Protein AF-A0A7S1DYM4-F1 (afdb_monomer)

Sequence (289 aa):
RNGIQTAVRGVVNYAGMSVDKYGYCYMMRFSAPGFDPVDSSPFEVSIGPPTSLSVSTQPGSFRPGYTFGVLPVVSIVDRGGNVVALDALNDRIQVSLMQHNTTAAATLFGTVQIRAVRGVASWTDLMIKLKGDGYSLSFNRVAGGMQDIESNKFNLVPGEAQALRVSTAPNGGSPGNFLTSQPKVEVADAGGNFVDAGVHLVTANLYRDGLLSQIPIIGPQCLDFDCIGQCGLTPCADPRTACPTCVAAPNATTGSSASRVFTSAGIATFTQLAVEFAGEGYTVRFTSS

Solvent-accessible surface area (backbone atoms only — not comparable to full-atom values): 17403 Å² total; per-residue (Å²): 99,90,80,90,72,72,64,58,94,87,42,68,80,85,81,88,72,56,74,54,62,61,46,72,68,46,60,54,78,46,75,52,94,97,50,83,68,47,69,49,75,67,41,73,36,76,78,57,68,74,52,37,69,42,78,80,31,65,64,38,60,49,37,43,71,36,59,39,74,31,51,40,26,39,30,32,14,15,89,51,70,36,73,31,68,38,85,58,93,66,46,29,41,35,51,45,73,42,80,74,73,62,97,66,92,73,60,74,45,59,76,48,61,40,62,23,58,60,18,37,29,73,56,89,49,47,29,37,59,59,67,46,54,50,32,29,43,38,39,37,51,72,80,52,92,47,70,70,46,69,48,71,69,44,52,29,47,54,62,68,77,69,41,79,42,77,76,33,70,68,38,74,61,51,58,72,33,53,32,76,34,51,34,26,36,34,32,12,9,85,85,68,37,72,28,47,74,70,75,44,43,37,35,42,31,49,50,68,100,48,41,34,48,53,76,75,94,63,75,97,68,86,75,90,71,88,79,80,76,89,82,84,93,77,86,85,75,73,90,87,80,81,69,100,74,76,68,78,74,91,77,80,80,88,59,74,30,65,35,77,36,64,24,56,69,17,34,24,69,52,86,43,50,23,42,54,59,83,81,80,86,78,41,80,47,77,48,75,103

Organism: Hemiselmis andersenii (NCBI:txid464988)

Foldseek 3Di:
DDDDFDDDVNDTDDPPDDDLDFDWFDWDWDDDPPDDIDIDGGDGDDFDDFEAKDFPWFFADAAAPDFTPTWIKMFGGDPSRHGQQDPDPQFKKFKAKDDDDDPDDKHWDDDRIDHAHGRMDTGDGTHINDWDFFMKMWIAGPVDNYDIDIHGTGGHAHDDFDDKDWPWDFADDDAPFFTPTWIKIFTHDPVRHTQQDDKWKKKKWKDDWFEKDADDPDDDDDDDDPPPDDDDDDDDDDPPPDDPDPPPPPDPTDDGYMDIAIDHRRMGTRDGIHINDDDPDIDIDMDID

Nearest PDB structures (foldseek):
  5t9g-assembly1_A  TM=4.041E-01  e=1.454E-02  Bacteroides uniformis
  6hpd-assembly1_A  TM=4.399E-01  e=2.640E-02  Formosa agariphila KMM 3901
  5t9g-assembly2_B  TM=3.761E-01  e=1.688E-02  Bacteroides uniformis
  3gm8-assembly1_A  TM=5.102E-01  e=3.680E-01  Phocaeicola vulgatus ATCC 8482
  4cuc-assembly1_A-2  TM=3.009E-01  e=1.317E-02  Streptococcus pneumoniae TIGR4

Secondary structure (DSSP, 8-state):
-------BTTB----S----S-EEEE--EE--TTS--EEPPPEEE------EEEEEE--B---TTSB-SB--EEEEE-TTS-B-----TT-EEEEEEEESS-SS---EES--EEEPBTTEEE-S--EE-S-EEEEEEEEEETT-SS--EEPPPEEE----EEEEEEEE--B---TTSB-SB--EEEEEETTS-B--SS--EEEEEEESS--EEE----SS--------S-----PPP-TTSS-TT----S-------EEEEE-BTTEEE-S-EEE-S--S--EEEEEE-

Mean predicted aligned error: 12.88 Å

Radius of gyration: 35.57 Å; Cα contacts (8 Å, |Δi|>4): 605; chains: 1; bounding box: 88×36×104 Å

pLDDT: mean 79.85, std 22.07, range [25.31, 98.56]

Structure (mmCIF, N/CA/C/O backbone):
data_AF-A0A7S1DYM4-F1
#
_entry.id   AF-A0A7S1DYM4-F1
#
loop_
_atom_site.group_PDB
_atom_site.id
_atom_site.type_symbol
_atom_site.label_atom_id
_atom_site.label_alt_id
_atom_site.label_comp_id
_atom_site.label_asym_id
_atom_site.label_entity_id
_atom_site.label_seq_id
_atom_site.pdbx_PDB_ins_code
_atom_site.Cartn_x
_atom_site.Cartn_y
_atom_site.Cartn_z
_atom_site.occupancy
_atom_site.B_iso_or_equiv
_atom_site.auth_seq_id
_atom_site.auth_comp_id
_atom_site.auth_asym_id
_atom_site.auth_atom_id
_atom_site.pdbx_PDB_model_num
ATOM 1 N N . ARG A 1 1 ? -7.507 -3.569 34.937 1.00 57.69 1 ARG A N 1
ATOM 2 C CA . ARG A 1 1 ? -6.199 -3.378 35.632 1.00 57.69 1 ARG A CA 1
ATOM 3 C C . ARG A 1 1 ? -6.333 -3.847 37.078 1.00 57.69 1 ARG A C 1
ATOM 5 O O . ARG A 1 1 ? -7.387 -3.602 37.649 1.00 57.69 1 ARG A O 1
ATOM 12 N N . ASN A 1 2 ? -5.298 -4.461 37.660 1.00 61.88 2 ASN A N 1
ATOM 13 C CA . ASN A 1 2 ? -5.285 -4.843 39.079 1.00 61.88 2 ASN A CA 1
ATOM 14 C C . ASN A 1 2 ? -4.666 -3.720 39.919 1.00 61.88 2 ASN A C 1
ATOM 16 O O . ASN A 1 2 ? -3.718 -3.074 39.473 1.00 61.88 2 ASN A O 1
ATOM 20 N N . GLY A 1 3 ? -5.187 -3.498 41.123 1.00 70.44 3 GLY A N 1
ATOM 21 C CA . GLY A 1 3 ? -4.611 -2.578 42.101 1.00 70.44 3 GLY A CA 1
ATOM 22 C C . GLY A 1 3 ? -4.640 -3.211 43.485 1.00 70.44 3 GLY A C 1
ATOM 23 O O . GLY A 1 3 ? -5.586 -3.921 43.809 1.00 70.44 3 GLY A O 1
ATOM 24 N N . ILE A 1 4 ? -3.605 -2.974 44.290 1.00 81.94 4 ILE A N 1
ATOM 25 C CA . ILE A 1 4 ? -3.627 -3.274 45.726 1.00 81.94 4 ILE A CA 1
ATOM 26 C C . ILE A 1 4 ? -4.205 -2.043 46.419 1.00 81.94 4 ILE A C 1
ATOM 28 O O . ILE A 1 4 ? -3.799 -0.921 46.118 1.00 81.94 4 ILE A O 1
ATOM 32 N N . GLN A 1 5 ? -5.165 -2.249 47.314 1.00 84.00 5 GLN A N 1
ATOM 33 C CA . GLN A 1 5 ? -5.778 -1.185 48.100 1.00 84.00 5 GLN A CA 1
ATOM 34 C C . GLN A 1 5 ? -5.825 -1.595 49.566 1.00 84.00 5 GLN A C 1
ATOM 36 O O . GLN A 1 5 ? -5.978 -2.774 49.890 1.00 84.00 5 GLN A O 1
ATOM 41 N N . THR A 1 6 ? -5.689 -0.610 50.447 1.00 87.38 6 THR A N 1
ATOM 42 C CA . THR A 1 6 ? -5.731 -0.825 51.894 1.00 87.38 6 THR A CA 1
ATOM 43 C C . THR A 1 6 ? -7.158 -0.662 52.394 1.00 87.38 6 THR A C 1
ATOM 45 O O . THR A 1 6 ? -7.870 0.255 51.986 1.00 87.38 6 THR A O 1
ATOM 48 N N . ALA A 1 7 ? -7.575 -1.535 53.309 1.00 88.56 7 ALA A N 1
ATOM 49 C CA . ALA A 1 7 ? -8.870 -1.402 53.954 1.00 88.56 7 ALA A CA 1
ATOM 50 C C . ALA A 1 7 ? -8.885 -0.191 54.898 1.00 88.56 7 ALA A C 1
ATOM 52 O O . ALA A 1 7 ? -8.018 -0.049 55.761 1.00 88.56 7 ALA A O 1
ATOM 53 N N . VAL A 1 8 ? -9.911 0.648 54.787 1.00 91.25 8 VAL A N 1
ATOM 54 C CA . VAL A 1 8 ? -10.199 1.728 55.735 1.00 91.25 8 VAL A CA 1
ATOM 55 C C . VAL A 1 8 ? -11.490 1.366 56.454 1.00 91.25 8 VAL A C 1
ATOM 57 O O . VAL A 1 8 ? -12.533 1.212 55.826 1.00 91.25 8 VAL A O 1
ATOM 60 N N . ARG A 1 9 ? -11.415 1.188 57.781 1.00 91.44 9 ARG A N 1
ATOM 61 C CA . ARG A 1 9 ? -12.544 0.725 58.617 1.00 91.44 9 ARG A CA 1
ATOM 62 C C . ARG A 1 9 ? -13.174 -0.584 58.109 1.00 91.44 9 ARG A C 1
ATOM 64 O O . ARG A 1 9 ? -14.390 -0.726 58.089 1.00 91.44 9 ARG A O 1
ATOM 71 N N . GLY A 1 10 ? -12.333 -1.527 57.682 1.00 90.25 10 GLY A N 1
ATOM 72 C CA . GLY A 1 10 ? -12.771 -2.839 57.192 1.00 90.25 10 GLY A CA 1
ATOM 73 C C . GLY A 1 10 ? -13.326 -2.848 55.765 1.00 90.25 10 GLY A C 1
ATOM 74 O O . GLY A 1 10 ? -13.750 -3.899 55.302 1.00 90.25 10 GLY A O 1
ATOM 75 N N . VAL A 1 11 ? -13.303 -1.717 55.051 1.00 90.25 11 VAL A N 1
ATOM 76 C CA . VAL A 1 11 ? -13.793 -1.613 53.670 1.00 90.25 11 VAL A CA 1
ATOM 77 C C . VAL A 1 11 ? -12.644 -1.266 52.733 1.00 90.25 11 VAL A C 1
ATOM 79 O O . VAL A 1 11 ? -11.885 -0.332 52.990 1.00 90.25 11 VAL A O 1
ATOM 82 N N . VAL A 1 12 ? -12.525 -2.004 51.630 1.00 89.19 12 VAL A N 1
ATOM 83 C CA . VAL A 1 12 ? -11.596 -1.693 50.539 1.00 89.19 12 VAL A CA 1
ATOM 84 C C . VAL A 1 12 ? -12.393 -1.096 49.385 1.00 89.19 12 VAL A C 1
ATOM 86 O O . VAL A 1 12 ? -13.282 -1.749 48.845 1.00 89.19 12 VAL A O 1
ATOM 89 N N . ASN A 1 13 ? -12.064 0.135 48.994 1.00 87.44 13 ASN A N 1
ATOM 90 C CA . ASN A 1 13 ? -12.673 0.792 47.841 1.00 87.44 13 ASN A CA 1
ATOM 91 C C . ASN A 1 13 ? -11.692 0.802 46.671 1.00 87.44 13 ASN A C 1
ATOM 93 O O . ASN A 1 13 ? -10.608 1.378 46.762 1.00 87.44 13 ASN A O 1
ATOM 97 N N . TYR A 1 14 ? -12.099 0.206 45.555 1.00 85.75 14 TYR A N 1
ATOM 98 C CA . TYR A 1 14 ? -11.348 0.262 44.310 1.00 85.75 14 TYR A CA 1
ATOM 99 C C . TYR A 1 14 ? -11.964 1.307 43.380 1.00 85.75 14 TYR A C 1
ATOM 101 O O . TYR A 1 14 ? -13.067 1.130 42.871 1.00 85.75 14 TYR A O 1
ATOM 109 N N . ALA A 1 15 ? -11.242 2.401 43.144 1.00 83.31 15 ALA A N 1
ATOM 110 C CA . ALA A 1 15 ? -11.622 3.407 42.157 1.00 83.31 15 ALA A CA 1
ATOM 111 C C . ALA A 1 15 ? -10.878 3.166 40.834 1.00 83.31 15 ALA A C 1
ATOM 113 O O . ALA A 1 15 ? -9.695 2.826 40.831 1.00 83.31 15 ALA A O 1
ATOM 114 N N . GLY A 1 16 ? -11.567 3.356 39.705 1.00 80.19 16 GLY A N 1
ATOM 115 C CA . GLY A 1 16 ? -10.954 3.291 38.373 1.00 80.19 16 GLY A CA 1
ATOM 116 C C . GLY A 1 16 ? -10.618 1.882 37.873 1.00 80.19 16 GLY A C 1
ATOM 117 O O . GLY A 1 16 ? -9.815 1.742 36.949 1.00 80.19 16 GLY A O 1
ATOM 118 N N . MET A 1 17 ? -11.208 0.832 38.454 1.00 84.81 17 MET A N 1
ATOM 119 C CA . MET A 1 17 ? -11.131 -0.502 37.858 1.00 84.81 17 MET A CA 1
ATOM 120 C C . MET A 1 17 ? -11.906 -0.518 36.541 1.00 84.81 17 MET A C 1
ATOM 122 O O . MET A 1 17 ? -13.083 -0.170 36.505 1.00 84.81 17 MET A O 1
ATOM 126 N N . SER A 1 18 ? -11.240 -0.941 35.470 1.00 85.38 18 SER A N 1
ATOM 127 C CA . SER A 1 18 ? -11.855 -1.148 34.162 1.00 85.38 18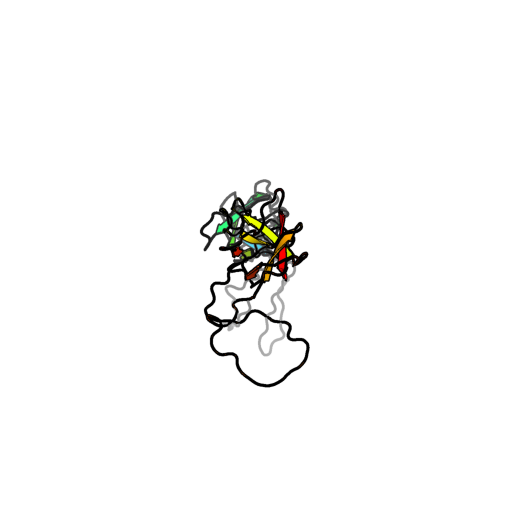 SER A CA 1
ATOM 128 C C . SER A 1 18 ? -11.494 -2.516 33.592 1.00 85.38 18 SER A C 1
ATOM 130 O O . SER A 1 18 ? -10.404 -3.063 33.845 1.00 85.38 18 SER A O 1
ATOM 132 N N . VAL A 1 19 ? -12.436 -3.039 32.812 1.00 90.31 19 VAL A N 1
ATOM 133 C CA . VAL A 1 19 ? -12.259 -4.132 31.862 1.00 90.31 19 VAL A CA 1
ATOM 134 C C . VAL A 1 19 ? -12.653 -3.554 30.512 1.00 90.31 19 VAL A C 1
ATOM 136 O O . VAL A 1 19 ? -13.791 -3.141 30.326 1.00 90.31 19 VAL A O 1
ATOM 139 N N . ASP A 1 20 ? -11.689 -3.468 29.604 1.00 91.38 20 ASP A N 1
ATOM 140 C CA . ASP A 1 20 ? -11.877 -2.733 28.351 1.00 91.38 20 ASP A CA 1
ATOM 141 C C . ASP A 1 20 ? -12.366 -3.645 27.218 1.00 91.38 20 ASP A C 1
ATOM 143 O O . ASP A 1 20 ? -12.830 -3.162 26.189 1.00 91.38 20 ASP A O 1
ATOM 147 N N . LYS A 1 21 ? -12.250 -4.968 27.384 1.00 94.06 21 LYS A N 1
ATOM 148 C CA . LYS A 1 21 ? -12.641 -5.944 26.368 1.00 94.06 21 LYS A CA 1
ATOM 149 C C . LYS A 1 21 ? -14.091 -6.357 26.522 1.00 94.06 21 LYS A C 1
ATOM 151 O O . LYS A 1 21 ? -14.524 -6.700 27.616 1.00 94.06 21 LYS A O 1
ATOM 156 N N . TYR A 1 22 ? -14.802 -6.334 25.399 1.00 93.06 22 TYR A N 1
ATOM 157 C CA . TYR A 1 22 ? -16.146 -6.873 25.291 1.00 93.06 22 TYR A CA 1
ATOM 158 C C . TYR A 1 22 ? -16.151 -8.355 25.667 1.00 93.06 22 TYR A C 1
ATOM 160 O O . TYR A 1 22 ? -15.296 -9.125 25.220 1.00 93.06 22 TYR A O 1
ATOM 168 N N . GLY A 1 23 ? -17.133 -8.749 26.468 1.00 93.56 23 GLY A N 1
ATOM 169 C CA . GLY A 1 23 ? -17.296 -10.133 26.870 1.00 93.56 23 GLY A CA 1
ATOM 170 C C . GLY A 1 23 ? -18.379 -10.324 27.919 1.00 93.56 23 GLY A C 1
ATOM 171 O O . GLY A 1 23 ? -18.793 -9.394 28.614 1.00 93.56 23 GLY A O 1
ATOM 172 N N . TYR A 1 24 ? -18.807 -11.575 28.030 1.00 93.62 24 TYR A N 1
ATOM 173 C CA . TYR A 1 24 ? -19.772 -12.033 29.018 1.00 93.62 24 TYR A CA 1
ATOM 174 C C . TYR A 1 24 ? -19.057 -12.727 30.176 1.00 93.62 24 TYR A C 1
ATOM 176 O O . TYR A 1 24 ? -17.961 -13.263 30.013 1.00 93.62 24 TYR A O 1
ATOM 184 N N . CYS A 1 25 ? -19.719 -12.764 31.332 1.00 93.44 25 CYS A N 1
ATOM 185 C CA . CYS A 1 25 ? -19.286 -13.537 32.496 1.00 93.44 25 CYS A CA 1
ATOM 186 C C . CYS A 1 25 ? -17.911 -13.141 33.058 1.00 93.44 25 CYS A C 1
ATOM 188 O O . CYS A 1 25 ? -17.214 -13.981 33.629 1.00 93.44 25 CYS A O 1
ATOM 190 N N . TYR A 1 26 ? -17.522 -11.869 32.948 1.00 94.25 26 TYR A N 1
ATOM 191 C CA . TYR A 1 26 ? -16.364 -11.377 33.685 1.00 94.25 26 TYR A CA 1
ATOM 192 C C . TYR A 1 26 ? -16.627 -11.468 35.186 1.00 94.25 26 TYR A C 1
ATOM 194 O O . TYR A 1 26 ? -17.713 -11.147 35.657 1.00 94.25 26 TYR A O 1
ATOM 202 N N . MET A 1 27 ? -15.618 -11.888 35.940 1.00 93.88 27 MET A N 1
ATOM 203 C CA . MET A 1 27 ? -15.643 -11.918 37.399 1.00 93.88 27 MET A CA 1
ATOM 204 C C . MET A 1 27 ? -14.379 -11.237 37.917 1.00 93.88 27 MET A C 1
ATOM 206 O O . MET A 1 27 ? -13.308 -11.353 37.317 1.00 93.88 27 MET A O 1
ATOM 210 N N . MET A 1 28 ? -14.499 -10.513 39.026 1.00 91.44 28 MET A N 1
ATOM 211 C CA . MET A 1 28 ? -13.354 -9.963 39.744 1.00 91.44 28 MET A CA 1
ATOM 212 C C . MET A 1 28 ? -13.042 -10.857 40.936 1.00 91.44 28 MET A C 1
ATOM 214 O O . MET A 1 28 ? -13.912 -11.080 41.774 1.00 91.44 28 MET A O 1
ATOM 218 N N . ARG A 1 29 ? -11.799 -11.336 41.018 1.00 91.25 29 ARG A N 1
ATOM 219 C CA . ARG A 1 29 ? -11.289 -12.057 42.185 1.00 91.25 29 ARG A CA 1
ATOM 220 C C . ARG A 1 29 ? -10.618 -11.087 43.145 1.00 91.25 29 ARG A C 1
ATOM 222 O O . ARG A 1 29 ? -9.694 -10.372 42.757 1.00 91.25 29 ARG A O 1
ATOM 229 N N . PHE A 1 30 ? -11.038 -11.118 44.400 1.00 90.19 30 PHE A N 1
ATOM 230 C CA . PHE A 1 30 ? -10.448 -10.356 45.491 1.00 90.19 30 PHE A CA 1
ATOM 231 C C . PHE A 1 30 ? -9.713 -11.309 46.428 1.00 90.19 30 PHE A C 1
ATOM 233 O O . PHE A 1 30 ? -10.236 -12.356 46.801 1.00 90.19 30 PHE A O 1
ATOM 240 N N . SER A 1 31 ? -8.490 -10.951 46.807 1.00 91.25 31 SER A N 1
ATOM 241 C CA . SER A 1 31 ? -7.647 -11.761 47.688 1.00 91.25 31 SER A CA 1
ATOM 242 C C . SER A 1 31 ? -6.883 -10.872 48.657 1.00 91.25 31 SER A C 1
ATOM 244 O O . SER A 1 31 ? -6.373 -9.823 48.257 1.00 91.25 31 SER A O 1
ATOM 246 N N . ALA A 1 32 ? -6.742 -11.325 49.899 1.00 90.62 32 ALA A N 1
ATOM 247 C CA . ALA A 1 32 ? -5.926 -10.682 50.919 1.00 90.62 32 ALA A CA 1
ATOM 248 C C . ALA A 1 32 ? -5.145 -11.745 51.714 1.00 90.62 32 ALA A C 1
ATOM 250 O O . ALA A 1 32 ? -5.633 -12.867 51.857 1.00 90.62 32 ALA A O 1
ATOM 251 N N . PRO A 1 33 ? -3.945 -11.432 52.241 1.00 91.19 33 PRO A N 1
ATOM 252 C CA . PRO A 1 33 ? -3.193 -12.376 53.063 1.00 91.19 33 PRO A CA 1
ATOM 253 C C . PRO A 1 33 ? -4.012 -12.858 54.266 1.00 91.19 33 PRO A C 1
ATOM 255 O O . PRO A 1 33 ? -4.551 -12.043 55.011 1.00 91.19 33 PRO A O 1
ATOM 258 N N . GLY A 1 34 ? -4.085 -14.176 54.457 1.00 93.62 34 GLY A N 1
ATOM 259 C CA . GLY A 1 34 ? -4.831 -14.792 55.560 1.00 93.62 34 GLY A CA 1
ATOM 260 C C . GLY A 1 34 ? -6.337 -14.957 55.324 1.00 93.62 34 GLY A C 1
ATOM 261 O O . GLY A 1 34 ? -7.029 -15.373 56.247 1.00 93.62 34 GLY A O 1
ATOM 262 N N . PHE A 1 35 ? -6.839 -14.665 54.118 1.00 92.38 35 PHE A N 1
ATOM 263 C CA . PHE A 1 35 ? -8.241 -14.857 53.737 1.00 92.38 35 PHE A CA 1
ATOM 264 C C . PHE A 1 35 ? -8.354 -15.691 52.461 1.00 92.38 35 PHE A C 1
ATOM 266 O O . PHE A 1 35 ? -7.548 -15.537 51.538 1.00 92.38 35 PHE A O 1
ATOM 273 N N . ASP A 1 36 ? -9.388 -16.529 52.390 1.00 96.12 36 ASP A N 1
ATOM 274 C CA . ASP A 1 36 ? -9.732 -17.225 51.154 1.00 96.12 36 ASP A CA 1
ATOM 275 C C . ASP A 1 36 ? -10.163 -16.210 50.080 1.00 96.12 36 ASP A C 1
ATOM 277 O O . ASP A 1 36 ? -10.916 -15.275 50.383 1.00 96.12 36 ASP A O 1
ATOM 281 N N . PRO A 1 37 ? -9.698 -16.348 48.823 1.00 94.81 37 PRO A N 1
ATOM 282 C CA . PRO A 1 37 ? -10.140 -15.482 47.743 1.00 94.81 37 PRO A CA 1
ATOM 283 C C . PRO A 1 37 ? -11.643 -15.609 47.494 1.00 94.81 37 PRO A C 1
ATOM 285 O O . PRO A 1 37 ? -12.198 -16.706 47.508 1.00 94.81 37 PRO A O 1
ATOM 288 N N . VAL A 1 38 ? -12.279 -14.485 47.182 1.00 95.19 38 VAL A N 1
ATOM 289 C CA . VAL A 1 38 ? -13.697 -14.425 46.821 1.00 95.19 38 VAL A CA 1
ATOM 290 C C . VAL A 1 38 ? -13.854 -13.823 45.433 1.00 95.19 38 VAL A C 1
ATOM 292 O O . VAL A 1 38 ? -13.130 -12.896 45.066 1.00 95.19 38 VAL A O 1
ATOM 295 N N . ASP A 1 39 ? -14.813 -14.337 44.670 1.00 94.50 39 ASP A N 1
ATOM 296 C CA . ASP A 1 39 ? -15.152 -13.811 43.353 1.00 94.50 39 ASP A CA 1
ATOM 297 C C . ASP A 1 39 ? -16.434 -12.974 43.409 1.00 94.50 39 ASP A C 1
ATOM 299 O O . ASP A 1 39 ? -17.367 -13.271 44.159 1.00 94.50 39 ASP A O 1
ATOM 303 N N . SER A 1 40 ? -16.495 -11.923 42.593 1.00 93.69 40 SER A N 1
ATOM 304 C CA . SER A 1 40 ? -17.736 -11.192 42.348 1.00 93.69 40 SER A CA 1
ATOM 305 C C . SER A 1 40 ? -18.762 -12.076 41.640 1.00 93.69 40 SER A C 1
ATOM 307 O O . SER A 1 40 ? -18.423 -13.063 40.987 1.00 93.69 40 SER A O 1
ATOM 309 N N . SER A 1 41 ? -20.026 -11.656 41.645 1.00 96.00 41 SER A N 1
ATOM 310 C CA . SER A 1 41 ? -20.981 -12.151 40.651 1.00 96.00 41 SER A CA 1
ATOM 311 C C . SER A 1 41 ? -20.482 -11.849 39.226 1.00 96.00 41 SER A C 1
ATOM 313 O O . SER A 1 41 ? -19.755 -10.862 39.038 1.00 96.00 41 SER A O 1
ATOM 315 N N . PRO A 1 42 ? -20.839 -12.677 38.226 1.00 96.06 42 PRO A N 1
ATOM 316 C CA . PRO A 1 42 ? -20.481 -12.408 36.843 1.00 96.06 42 PRO A CA 1
ATOM 317 C C . PRO A 1 42 ? -21.143 -11.118 36.355 1.00 96.06 42 PRO A C 1
ATOM 319 O O . PRO A 1 42 ? -22.291 -10.832 36.695 1.00 96.06 42 PRO A O 1
ATOM 322 N N . PHE A 1 43 ? -20.434 -10.365 35.524 1.00 93.69 43 PHE A N 1
ATOM 323 C CA . PHE A 1 43 ? -20.942 -9.171 34.858 1.00 93.69 43 PHE A CA 1
ATOM 324 C C . PHE A 1 43 ? -20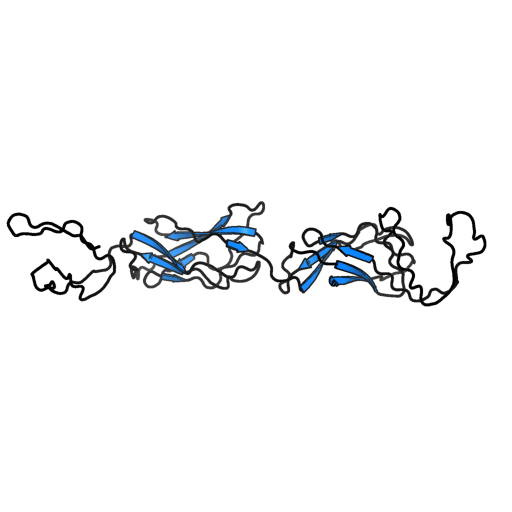.543 -9.153 33.379 1.00 93.69 43 PHE A C 1
ATOM 326 O O . PHE A 1 43 ? -19.642 -9.873 32.940 1.00 93.69 43 PHE A O 1
ATOM 333 N N . GLU A 1 44 ? -21.254 -8.345 32.598 1.00 94.94 44 GLU A N 1
ATOM 334 C CA . GLU A 1 44 ? -20.992 -8.129 31.176 1.00 94.94 44 GLU A CA 1
ATOM 335 C C . GLU A 1 44 ? -20.229 -6.820 30.966 1.00 94.94 44 GLU A C 1
ATOM 337 O O . GLU A 1 44 ? -20.460 -5.825 31.656 1.00 94.94 44 GLU A O 1
ATOM 342 N N . VAL A 1 45 ? -19.343 -6.823 29.972 1.00 93.88 45 VAL A N 1
ATOM 343 C CA . VAL A 1 45 ? -18.772 -5.610 29.390 1.00 93.88 45 VAL A CA 1
ATOM 344 C C . VAL A 1 45 ? -19.316 -5.487 27.975 1.00 93.88 45 VAL A C 1
ATOM 346 O O . VAL A 1 45 ? -18.957 -6.279 27.105 1.00 93.88 45 VAL A O 1
ATOM 349 N N . SER A 1 46 ? -20.184 -4.504 27.748 1.00 92.88 46 SER A N 1
ATOM 350 C CA . SER A 1 46 ? -20.777 -4.217 26.441 1.00 92.88 46 SER A CA 1
ATOM 351 C C . SER A 1 46 ? -19.838 -3.395 25.554 1.00 92.88 46 SER A C 1
ATOM 353 O O . SER A 1 46 ? -19.032 -2.610 26.055 1.00 92.88 46 SER A O 1
ATOM 355 N N . ILE A 1 47 ? -20.000 -3.502 24.233 1.00 94.69 47 ILE A N 1
ATOM 356 C CA . ILE A 1 47 ? -19.314 -2.626 23.272 1.00 94.69 47 ILE A CA 1
ATOM 357 C C . ILE A 1 47 ? -19.828 -1.190 23.434 1.00 94.69 47 ILE A C 1
ATOM 359 O O . ILE A 1 47 ? -21.036 -0.951 23.477 1.00 94.69 47 ILE A O 1
ATOM 363 N N . GLY A 1 48 ? -18.903 -0.237 23.536 1.00 93.25 48 GLY A N 1
ATOM 364 C CA . GLY A 1 48 ? -19.214 1.185 23.631 1.00 93.25 48 GLY A CA 1
ATOM 365 C C . GLY A 1 48 ? -19.527 1.841 22.277 1.00 93.25 48 GLY A C 1
ATOM 366 O O . GLY A 1 48 ? -19.452 1.205 21.225 1.00 93.25 48 GLY A O 1
ATOM 367 N N . PRO A 1 49 ? -19.853 3.146 22.269 1.00 92.19 49 PRO A N 1
ATOM 368 C CA . PRO A 1 49 ? -20.028 3.895 21.029 1.00 92.19 49 PRO A CA 1
ATOM 369 C C . PRO A 1 49 ? -18.718 3.975 20.215 1.00 92.19 49 PRO A C 1
ATOM 371 O O . PRO A 1 49 ? -17.620 3.969 20.788 1.00 92.19 49 PRO A O 1
ATOM 374 N N . PRO A 1 50 ? -18.812 4.105 18.879 1.00 93.38 50 PRO A N 1
ATOM 375 C CA . PRO A 1 50 ? -17.646 4.174 18.008 1.00 93.38 50 PRO A CA 1
ATOM 376 C C . PRO A 1 50 ? -16.845 5.448 18.286 1.00 93.38 50 PRO A C 1
ATOM 378 O O . PRO A 1 50 ? -17.403 6.541 18.356 1.00 93.38 50 PRO A O 1
ATOM 381 N N . THR A 1 51 ? -15.534 5.300 18.466 1.00 95.00 51 THR A N 1
ATOM 382 C CA . THR A 1 51 ? -14.650 6.384 18.926 1.00 95.00 51 THR A CA 1
ATOM 383 C C . THR A 1 51 ? -13.477 6.620 17.977 1.00 95.00 51 THR A C 1
ATOM 385 O O . THR A 1 51 ? -13.073 7.764 17.776 1.00 95.00 51 THR A O 1
ATOM 388 N N . SER A 1 52 ? -12.924 5.566 17.377 1.00 96.12 52 SER A N 1
ATOM 389 C CA . SER A 1 52 ? -11.745 5.682 16.518 1.00 96.12 52 SER A CA 1
ATOM 390 C C . SER A 1 52 ? -11.694 4.602 15.442 1.00 96.12 52 SER A C 1
ATOM 392 O O . SER A 1 52 ? -12.452 3.630 15.456 1.00 96.12 52 SER A O 1
ATOM 394 N N . LEU A 1 53 ? -10.776 4.786 14.496 1.00 97.56 53 LEU A N 1
ATOM 395 C CA . LEU A 1 53 ? -10.368 3.755 13.554 1.00 97.56 53 LEU A CA 1
ATOM 396 C C . LEU A 1 53 ? -9.161 2.989 14.110 1.00 97.56 53 LEU A C 1
ATOM 398 O O . LEU A 1 53 ? -8.376 3.517 14.901 1.00 97.56 53 LEU A O 1
ATOM 402 N N . SER A 1 54 ? -8.986 1.751 13.661 1.00 97.62 54 SER A N 1
ATOM 403 C CA . SER A 1 54 ? -7.808 0.934 13.944 1.00 97.62 54 SER A CA 1
ATOM 404 C C . SER A 1 54 ? -7.412 0.131 12.709 1.00 97.62 54 SER A C 1
ATOM 406 O O . SER A 1 54 ? -8.255 -0.540 12.115 1.00 97.62 54 SER A O 1
ATOM 408 N N . VAL A 1 55 ? -6.133 0.173 12.322 1.00 98.38 55 VAL A N 1
ATOM 409 C CA . VAL A 1 55 ? -5.598 -0.722 11.287 1.00 98.38 55 VAL A CA 1
ATOM 410 C C . VAL A 1 55 ? -5.382 -2.102 11.914 1.00 98.38 55 VAL A C 1
ATOM 412 O O . VAL A 1 55 ? -4.419 -2.310 12.650 1.00 98.38 55 VAL A O 1
ATOM 415 N N . SER A 1 56 ? -6.276 -3.049 11.629 1.00 96.94 56 SER A N 1
ATOM 416 C CA . SER A 1 56 ? -6.201 -4.425 12.139 1.00 96.94 56 SER A CA 1
ATOM 417 C C . SER A 1 56 ? -5.328 -5.335 11.273 1.00 96.94 56 SER A C 1
ATOM 419 O O . SER A 1 56 ? -4.849 -6.365 11.740 1.00 96.94 56 SER A O 1
ATOM 421 N N . THR A 1 57 ? -5.096 -4.963 10.013 1.00 98.50 57 THR A N 1
ATOM 422 C CA . THR A 1 57 ? -4.121 -5.622 9.136 1.00 98.50 57 THR A CA 1
ATOM 423 C C . THR A 1 57 ? -3.351 -4.555 8.381 1.00 98.50 57 THR A C 1
ATOM 425 O O . THR A 1 57 ? -3.948 -3.738 7.682 1.00 98.50 57 THR A O 1
ATOM 428 N N . GLN A 1 58 ? -2.031 -4.537 8.561 1.00 98.31 58 GLN A N 1
ATOM 429 C CA . GLN A 1 58 ? -1.145 -3.616 7.854 1.00 98.31 58 GLN A CA 1
ATOM 430 C C . GLN A 1 58 ? -0.991 -4.052 6.390 1.00 98.31 58 GLN A C 1
ATOM 432 O O . GLN A 1 58 ? -0.953 -5.257 6.130 1.00 98.31 58 GLN A O 1
ATOM 437 N N . PRO A 1 59 ? -0.882 -3.107 5.439 1.00 97.81 59 PRO A N 1
ATOM 438 C CA . PRO A 1 59 ? -0.559 -3.452 4.065 1.00 97.81 59 PRO A CA 1
ATOM 439 C C . PRO A 1 59 ? 0.849 -4.064 3.995 1.00 97.81 59 PRO A C 1
ATOM 441 O O . PRO A 1 59 ? 1.718 -3.758 4.817 1.00 97.81 59 PRO A O 1
ATOM 444 N N . GLY A 1 60 ? 1.086 -4.925 3.010 1.00 95.88 60 GLY A N 1
ATOM 445 C CA . GLY A 1 60 ? 2.341 -5.658 2.869 1.00 95.88 60 GLY A CA 1
ATOM 446 C C . GLY A 1 60 ? 2.566 -6.181 1.455 1.00 95.88 60 GLY A C 1
ATOM 447 O O . GLY A 1 60 ? 1.658 -6.169 0.624 1.00 95.88 60 GLY A O 1
ATOM 448 N N . SER A 1 61 ? 3.778 -6.687 1.203 1.00 89.56 61 SER A N 1
ATOM 449 C CA . SER A 1 61 ? 4.202 -7.238 -0.093 1.00 89.56 61 SER A CA 1
ATOM 450 C C . SER A 1 61 ? 4.026 -6.237 -1.239 1.00 89.56 61 SER A C 1
ATOM 452 O O . SER A 1 61 ? 3.069 -6.293 -2.011 1.00 89.56 61 SER A O 1
ATOM 454 N N . PHE A 1 62 ? 4.976 -5.309 -1.335 1.00 92.75 62 PHE A N 1
ATOM 455 C CA . PHE A 1 62 ? 4.898 -4.141 -2.204 1.00 92.75 62 PHE A CA 1
ATOM 456 C C . PHE A 1 62 ? 5.792 -4.301 -3.430 1.00 92.75 62 PHE A C 1
ATOM 458 O O . PHE A 1 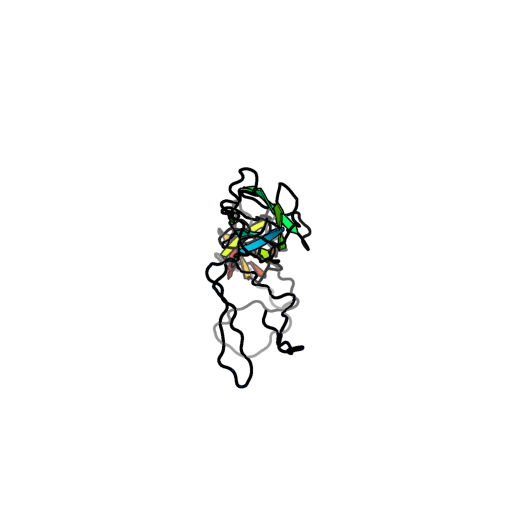62 ? 7.014 -4.210 -3.328 1.00 92.75 62 PHE A O 1
ATOM 465 N N . ARG A 1 63 ? 5.176 -4.506 -4.594 1.00 91.56 63 ARG A N 1
ATOM 466 C CA . ARG A 1 63 ? 5.857 -4.457 -5.891 1.00 91.56 63 ARG A CA 1
ATOM 467 C C . ARG A 1 63 ? 5.176 -3.416 -6.776 1.00 91.56 63 ARG A C 1
ATOM 469 O O . ARG A 1 63 ? 3.949 -3.465 -6.895 1.00 91.56 63 ARG A O 1
ATOM 476 N N . PRO A 1 64 ? 5.927 -2.488 -7.395 1.00 92.50 64 PRO A N 1
ATOM 477 C CA . PRO A 1 64 ? 5.355 -1.535 -8.333 1.00 92.50 64 PRO A CA 1
ATOM 478 C C . PRO A 1 64 ? 4.554 -2.241 -9.427 1.00 92.50 64 PRO A C 1
ATOM 480 O O . PRO A 1 64 ? 4.980 -3.255 -9.970 1.00 92.50 64 PRO A O 1
ATOM 483 N N . GLY A 1 65 ? 3.358 -1.731 -9.712 1.00 91.00 65 GLY A N 1
ATOM 484 C CA . GLY A 1 65 ? 2.509 -2.252 -10.784 1.00 91.00 65 GLY A CA 1
ATOM 485 C C . GLY A 1 65 ? 1.675 -3.482 -10.421 1.00 91.00 65 GLY A C 1
ATOM 486 O O . GLY A 1 65 ? 0.822 -3.864 -11.218 1.00 91.00 65 GLY A O 1
ATOM 487 N N . TYR A 1 66 ? 1.838 -4.037 -9.218 1.00 92.12 66 TYR A N 1
ATOM 488 C CA . TYR A 1 66 ? 1.059 -5.170 -8.720 1.00 92.12 66 TYR A CA 1
ATOM 489 C C . TYR A 1 66 ? 0.137 -4.759 -7.570 1.00 92.12 66 TYR A C 1
ATOM 491 O O . TYR A 1 66 ? 0.426 -3.823 -6.820 1.00 92.12 66 TYR A O 1
ATOM 499 N N . THR A 1 67 ? -0.967 -5.491 -7.409 1.00 95.75 67 THR A N 1
ATOM 500 C CA . THR A 1 67 ? -1.791 -5.432 -6.195 1.00 95.75 67 THR A CA 1
ATOM 501 C C . THR A 1 67 ? -0.944 -5.783 -4.977 1.00 95.75 67 THR A C 1
ATOM 503 O O . THR A 1 67 ? -0.079 -6.660 -5.049 1.00 95.75 67 THR A O 1
ATOM 506 N N . PHE A 1 68 ? -1.185 -5.102 -3.857 1.00 96.56 68 PHE A N 1
ATOM 507 C CA . PHE A 1 68 ? -0.512 -5.428 -2.602 1.00 96.56 68 PHE A CA 1
ATOM 508 C C . PHE A 1 68 ? -0.781 -6.885 -2.226 1.00 96.56 68 PHE A C 1
ATOM 510 O O . PHE A 1 68 ? -1.925 -7.337 -2.246 1.00 96.56 68 PHE A O 1
ATOM 517 N N . GLY A 1 69 ? 0.272 -7.626 -1.876 1.00 95.06 69 GLY A N 1
ATOM 518 C CA . GLY A 1 69 ? 0.119 -9.037 -1.508 1.00 95.06 69 GLY A CA 1
ATOM 519 C C . GLY A 1 69 ? -0.557 -9.228 -0.147 1.00 95.06 69 GLY A C 1
ATOM 520 O O . GLY A 1 69 ? -1.169 -10.264 0.088 1.00 95.06 69 GLY A O 1
ATOM 521 N N . VAL A 1 70 ? -0.483 -8.223 0.733 1.00 97.88 70 VAL A N 1
ATOM 522 C CA . VAL A 1 70 ? -1.329 -8.113 1.927 1.00 97.88 70 VAL A CA 1
ATOM 523 C C . VAL A 1 70 ? -2.068 -6.786 1.854 1.00 97.88 70 VAL A C 1
ATOM 525 O O . VAL A 1 70 ? -1.453 -5.720 1.801 1.00 97.88 70 VAL A O 1
ATOM 528 N N . LEU A 1 71 ? -3.394 -6.854 1.840 1.00 98.00 71 LEU A N 1
ATOM 529 C CA . LEU A 1 71 ? -4.255 -5.682 1.760 1.00 98.00 71 LEU A CA 1
ATOM 530 C C . LEU A 1 71 ? -4.640 -5.199 3.159 1.00 98.00 71 LEU A C 1
ATOM 532 O O . LEU A 1 71 ? -4.789 -6.012 4.076 1.00 98.00 71 LEU A O 1
ATOM 536 N N . PRO A 1 72 ? -4.802 -3.879 3.339 1.00 98.31 72 PRO A N 1
ATOM 537 C CA . PRO A 1 72 ? -5.137 -3.337 4.637 1.00 98.31 72 PRO A CA 1
ATOM 538 C C . PRO A 1 72 ? -6.551 -3.743 5.055 1.00 98.31 72 PRO A C 1
ATOM 540 O O . PRO A 1 72 ? -7.462 -3.871 4.231 1.00 98.31 72 PRO A O 1
ATOM 543 N N . VAL A 1 73 ? -6.735 -3.884 6.365 1.00 98.44 73 VAL A N 1
ATOM 544 C CA . VAL A 1 73 ? -8.052 -4.006 6.994 1.00 98.44 73 VAL A CA 1
ATOM 545 C C . VAL A 1 73 ? -8.142 -2.963 8.094 1.00 98.44 73 VAL A C 1
ATOM 547 O O . VAL A 1 73 ? -7.246 -2.864 8.936 1.00 98.44 73 VAL A O 1
ATOM 550 N N . VAL A 1 74 ? -9.221 -2.185 8.077 1.00 98.25 74 VAL A N 1
ATOM 551 C CA . VAL A 1 74 ? -9.488 -1.126 9.051 1.00 98.25 74 VAL A CA 1
ATOM 552 C C . VAL A 1 74 ? -10.792 -1.421 9.768 1.00 98.25 74 VAL A C 1
ATOM 554 O O . VAL A 1 74 ? -11.811 -1.690 9.138 1.00 98.25 74 VAL A O 1
ATOM 557 N N . SER A 1 75 ? -10.757 -1.354 11.092 1.00 96.88 75 SER A N 1
ATOM 558 C CA . SER A 1 75 ? -11.916 -1.553 11.954 1.00 96.88 75 SER A CA 1
ATOM 559 C C . SER A 1 75 ? -12.328 -0.246 12.624 1.00 96.88 75 SER A C 1
ATOM 561 O O . SER A 1 75 ? -11.481 0.552 13.025 1.00 96.88 75 SER A O 1
ATOM 563 N N . ILE A 1 76 ? -13.631 -0.049 12.785 1.00 96.25 76 ILE A N 1
ATOM 564 C CA . ILE A 1 76 ? -14.214 0.990 13.634 1.00 96.25 76 ILE A CA 1
ATOM 565 C C . ILE A 1 76 ? -14.293 0.426 15.050 1.00 96.25 76 ILE A C 1
ATOM 567 O O . ILE A 1 76 ? -14.887 -0.634 15.252 1.00 96.25 76 ILE A O 1
ATOM 571 N N . VAL A 1 77 ? -13.701 1.114 16.024 1.00 96.31 77 VAL A N 1
ATOM 572 C CA . VAL A 1 77 ? -13.586 0.614 17.398 1.00 96.31 77 VAL A CA 1
ATOM 573 C C . VAL A 1 77 ? -14.110 1.601 18.439 1.00 96.31 77 VAL A C 1
ATOM 575 O O . VAL A 1 77 ? -14.143 2.816 18.224 1.00 96.31 77 VAL A O 1
ATOM 578 N N . ASP A 1 78 ? -14.544 1.064 19.577 1.00 95.88 78 ASP A N 1
ATOM 579 C CA . ASP A 1 78 ? -14.857 1.840 20.775 1.00 95.88 78 ASP A CA 1
ATOM 580 C C . ASP A 1 78 ? -13.578 2.241 21.535 1.00 95.88 78 ASP A C 1
ATOM 582 O O . ASP A 1 78 ? -12.453 1.899 21.158 1.00 95.88 78 ASP A O 1
ATOM 586 N N . ARG A 1 79 ? -13.741 2.954 22.654 1.00 94.44 79 ARG A N 1
ATOM 587 C CA . ARG A 1 79 ? -12.623 3.368 23.518 1.00 94.44 79 ARG A CA 1
ATOM 588 C C . ARG A 1 79 ? -11.813 2.194 24.098 1.00 94.44 79 ARG A C 1
ATOM 590 O O . ARG A 1 79 ? -10.646 2.386 24.432 1.00 94.44 79 ARG A O 1
ATOM 597 N N . GLY A 1 80 ? -12.408 1.008 24.232 1.00 93.88 80 GLY A N 1
ATOM 598 C CA . GLY A 1 80 ? -11.741 -0.216 24.694 1.00 93.88 80 GLY A CA 1
ATOM 599 C C . GLY A 1 80 ? -11.041 -1.005 23.576 1.00 93.88 80 GLY A C 1
ATOM 600 O O . GLY A 1 80 ? -10.411 -2.046 23.818 1.00 93.88 80 GLY A O 1
ATOM 601 N N . GLY A 1 81 ? -11.125 -0.518 22.335 1.00 95.06 81 GLY A N 1
ATOM 602 C CA . GLY A 1 81 ? -10.595 -1.196 21.160 1.00 95.06 81 GLY A CA 1
ATOM 603 C C . GLY A 1 81 ? -11.416 -2.427 20.769 1.00 95.06 81 GLY A C 1
ATOM 604 O O . GLY A 1 81 ? -10.841 -3.396 20.269 1.00 95.06 81 GLY A O 1
ATOM 605 N N . ASN A 1 82 ? -12.720 -2.437 21.053 1.00 95.50 82 ASN A N 1
ATOM 606 C CA . ASN A 1 82 ? -13.654 -3.454 20.572 1.00 95.50 82 ASN A CA 1
ATOM 607 C C . ASN A 1 82 ? -14.268 -2.993 19.252 1.00 95.50 82 ASN A C 1
ATOM 609 O O . ASN A 1 82 ? -14.637 -1.827 19.124 1.00 95.50 82 ASN A O 1
ATOM 613 N N . VAL A 1 83 ? -14.397 -3.898 18.279 1.00 95.44 83 VAL A N 1
ATOM 614 C CA . VAL A 1 83 ? -15.000 -3.571 16.980 1.00 95.44 83 VAL A CA 1
ATOM 615 C C . VAL A 1 83 ? -16.476 -3.252 17.167 1.00 95.44 83 VAL A C 1
ATOM 617 O O . VAL A 1 83 ? -17.241 -4.078 17.662 1.00 95.44 83 VAL A O 1
ATOM 620 N N . VAL A 1 84 ? -16.880 -2.060 16.740 1.00 94.31 84 VAL A N 1
ATOM 621 C CA . VAL A 1 84 ? -18.277 -1.643 16.768 1.00 94.31 84 VAL A CA 1
ATOM 622 C C . VAL A 1 84 ? -18.940 -2.142 15.498 1.00 94.31 84 VAL A C 1
ATOM 624 O O . VAL A 1 84 ? -18.709 -1.612 14.411 1.00 94.31 84 VAL A O 1
ATOM 627 N N . ALA A 1 85 ? -19.769 -3.175 15.634 1.00 89.75 85 ALA A N 1
ATOM 628 C CA . ALA A 1 85 ? -20.570 -3.678 14.531 1.00 89.75 85 ALA A CA 1
ATOM 629 C C . ALA A 1 85 ? -21.638 -2.641 14.155 1.00 89.75 85 ALA A C 1
ATOM 631 O O . ALA A 1 85 ? -22.708 -2.575 14.756 1.00 89.75 85 ALA A O 1
ATOM 632 N N . LEU A 1 86 ? -21.315 -1.800 13.175 1.00 77.75 86 LEU A N 1
ATOM 633 C CA . LEU A 1 86 ? -22.248 -0.857 12.576 1.00 77.75 86 LEU A CA 1
ATOM 634 C C . LEU A 1 86 ? -22.816 -1.470 11.296 1.00 77.75 86 LEU A C 1
ATOM 636 O O . LEU A 1 86 ? -22.064 -1.925 10.432 1.00 77.75 86 LEU A O 1
ATOM 640 N N . ASP A 1 87 ? -24.140 -1.430 11.167 1.00 65.88 87 ASP A N 1
ATOM 641 C CA . ASP A 1 87 ? -24.852 -1.816 9.945 1.00 65.88 87 ASP A CA 1
ATOM 642 C C . ASP A 1 87 ? -25.404 -0.596 9.191 1.00 65.88 87 ASP A C 1
ATOM 644 O O . ASP A 1 87 ? -26.214 -0.730 8.271 1.00 65.88 87 ASP A O 1
ATOM 648 N N . ALA A 1 88 ? -24.928 0.613 9.506 1.00 68.75 88 ALA A N 1
ATOM 649 C CA . ALA A 1 88 ? -25.323 1.810 8.777 1.00 68.75 88 ALA A CA 1
ATOM 650 C C . ALA A 1 88 ? -24.786 1.766 7.335 1.00 68.75 88 ALA A C 1
ATOM 652 O O . ALA A 1 88 ? -23.648 1.376 7.062 1.00 68.75 88 ALA A O 1
ATOM 653 N N . LEU A 1 89 ? -25.613 2.159 6.367 1.00 63.72 89 LEU A N 1
ATOM 654 C CA . LEU A 1 89 ? -25.218 2.198 4.951 1.00 63.72 89 LEU A CA 1
ATOM 655 C C . LEU A 1 89 ? -24.142 3.264 4.664 1.00 63.72 89 LEU A C 1
ATOM 657 O O . LEU A 1 89 ? -23.459 3.186 3.645 1.00 63.72 89 LEU A O 1
ATOM 661 N N . ASN A 1 90 ? -23.951 4.213 5.586 1.00 74.00 90 ASN A N 1
ATOM 662 C CA . ASN A 1 90 ? -23.106 5.396 5.405 1.00 74.00 90 ASN A CA 1
ATOM 663 C C . ASN A 1 90 ? -21.705 5.285 6.035 1.00 74.00 90 ASN A C 1
ATOM 665 O O . ASN A 1 90 ? -20.905 6.209 5.889 1.00 74.00 90 ASN A O 1
ATOM 669 N N . ASP A 1 91 ? -21.371 4.174 6.700 1.00 87.62 91 ASP A N 1
ATOM 670 C CA . ASP A 1 91 ? -20.030 3.967 7.258 1.00 87.62 91 ASP A CA 1
ATOM 671 C C . ASP A 1 91 ? -19.059 3.521 6.170 1.00 87.62 91 ASP A C 1
ATOM 673 O O . ASP A 1 91 ? -18.849 2.335 5.917 1.00 87.62 91 ASP A O 1
ATOM 677 N N . ARG A 1 92 ? -18.485 4.508 5.481 1.00 94.25 92 ARG A N 1
ATOM 678 C CA . ARG A 1 92 ? -17.452 4.305 4.467 1.00 94.25 92 ARG A CA 1
ATOM 679 C C . ARG A 1 92 ? -16.104 4.769 4.992 1.00 94.25 92 ARG A C 1
ATOM 681 O O . ARG A 1 92 ? -16.006 5.851 5.573 1.00 94.25 92 ARG A O 1
ATOM 688 N N . ILE A 1 93 ? -15.081 3.963 4.739 1.00 97.19 93 ILE A N 1
ATOM 689 C CA . ILE A 1 93 ? -13.688 4.314 4.993 1.00 97.19 93 ILE A CA 1
ATOM 690 C C . ILE A 1 93 ? -13.043 4.619 3.649 1.00 97.19 93 ILE A C 1
ATOM 692 O O . ILE A 1 93 ? -13.147 3.834 2.702 1.00 97.19 93 ILE A O 1
ATOM 696 N N . GLN A 1 94 ? -12.428 5.788 3.568 1.00 98.06 94 GLN A N 1
ATOM 697 C CA . GLN A 1 94 ? -11.614 6.201 2.442 1.00 98.06 94 GLN A CA 1
ATOM 698 C C . GLN A 1 94 ? -10.148 5.935 2.780 1.00 98.06 94 GLN A C 1
ATOM 700 O O . GLN A 1 94 ? -9.728 6.081 3.926 1.00 98.06 94 GLN A O 1
ATOM 705 N N . VAL A 1 95 ? -9.398 5.488 1.778 1.00 98.56 95 VAL A N 1
ATOM 706 C CA . VAL A 1 95 ? -7.951 5.317 1.837 1.00 98.56 95 VAL A CA 1
ATOM 707 C C . VAL A 1 95 ? -7.301 6.272 0.847 1.00 98.56 95 VAL A C 1
ATOM 709 O O . VAL A 1 95 ? -7.760 6.425 -0.286 1.00 98.56 95 VAL A O 1
ATOM 712 N N . SER A 1 96 ? -6.224 6.916 1.269 1.00 97.62 96 SER A N 1
ATOM 713 C CA . SER A 1 96 ? -5.398 7.776 0.429 1.00 97.62 96 SER A CA 1
ATOM 714 C C . SER A 1 96 ? -3.923 7.414 0.586 1.00 97.62 96 SER A C 1
ATOM 716 O O . SER A 1 96 ? -3.506 6.834 1.589 1.00 97.62 96 SER A O 1
ATOM 718 N N . LEU A 1 97 ? -3.128 7.707 -0.442 1.00 96.81 97 LEU A N 1
ATOM 719 C CA . LEU A 1 97 ? -1.683 7.513 -0.400 1.00 96.81 97 LEU A CA 1
ATOM 720 C C . LEU A 1 97 ? -1.008 8.770 0.135 1.00 96.81 97 LEU A C 1
ATOM 722 O O . LEU A 1 97 ? -1.188 9.856 -0.412 1.00 96.81 97 LEU A O 1
ATOM 726 N N . MET A 1 98 ? -0.177 8.585 1.150 1.00 95.19 98 MET A N 1
ATOM 727 C CA . MET A 1 98 ? 0.710 9.600 1.692 1.00 95.19 98 MET A CA 1
ATOM 728 C C . MET A 1 98 ? 2.124 9.362 1.167 1.00 95.19 98 MET A C 1
ATOM 730 O O . MET A 1 98 ? 2.657 8.249 1.228 1.00 95.19 98 MET A O 1
ATOM 734 N N . GLN A 1 99 ? 2.743 10.421 0.652 1.00 88.12 99 GLN A N 1
ATOM 735 C CA . GLN A 1 99 ? 4.125 10.409 0.185 1.00 88.12 99 GLN A CA 1
ATOM 736 C C . GLN A 1 99 ? 4.969 11.280 1.101 1.00 88.12 99 GLN A C 1
ATOM 738 O O . GLN A 1 99 ? 4.639 12.440 1.327 1.00 88.12 99 GLN A O 1
ATOM 743 N N . HIS A 1 100 ? 6.066 10.724 1.612 1.00 76.12 100 HIS A N 1
ATOM 744 C CA . HIS A 1 100 ? 6.924 11.449 2.547 1.00 76.12 100 HIS A CA 1
ATOM 745 C C . HIS A 1 100 ? 8.221 11.941 1.889 1.00 76.12 100 HIS A C 1
ATOM 747 O O . HIS A 1 100 ? 8.692 13.005 2.260 1.00 76.12 100 HIS A O 1
ATOM 753 N N . ASN A 1 101 ? 8.775 11.217 0.901 1.00 66.25 101 ASN A N 1
ATOM 754 C CA . ASN A 1 101 ? 10.147 11.447 0.408 1.00 66.25 101 ASN A CA 1
ATOM 755 C C . ASN A 1 101 ? 10.354 11.249 -1.115 1.00 66.25 101 ASN A C 1
ATOM 757 O O . ASN A 1 101 ? 11.462 10.931 -1.543 1.00 66.25 101 ASN A O 1
ATOM 761 N N . THR A 1 102 ? 9.329 11.401 -1.961 1.00 62.41 102 THR A N 1
ATOM 762 C CA . THR A 1 102 ? 9.466 11.164 -3.416 1.00 62.41 102 THR A CA 1
ATOM 763 C C . THR A 1 102 ? 9.284 12.441 -4.235 1.00 62.41 102 THR A C 1
ATOM 765 O O . THR A 1 102 ? 8.359 13.205 -3.984 1.00 62.41 102 THR A O 1
ATOM 768 N N . THR A 1 103 ? 10.130 12.655 -5.249 1.00 65.56 103 THR A N 1
ATOM 769 C CA . THR A 1 103 ? 10.075 13.825 -6.153 1.00 65.56 103 THR A CA 1
ATOM 770 C C . THR A 1 103 ? 8.933 13.765 -7.169 1.00 65.56 103 THR A C 1
ATOM 772 O O . THR A 1 103 ? 8.492 14.804 -7.653 1.00 65.56 103 THR A O 1
ATOM 775 N N . ALA A 1 104 ? 8.443 12.565 -7.489 1.00 77.44 104 ALA A N 1
ATOM 776 C CA . ALA A 1 104 ? 7.314 12.350 -8.386 1.00 77.44 104 ALA A CA 1
ATOM 777 C C . ALA A 1 104 ? 6.050 11.939 -7.612 1.00 77.44 104 ALA A C 1
ATOM 779 O O . ALA A 1 104 ? 6.097 11.117 -6.689 1.00 77.44 104 ALA A O 1
ATOM 780 N N . ALA A 1 105 ? 4.911 12.501 -8.021 1.00 84.12 105 ALA A N 1
ATOM 781 C CA . ALA A 1 105 ? 3.610 12.162 -7.461 1.00 84.12 105 ALA A CA 1
ATOM 782 C C . ALA A 1 105 ? 3.219 10.726 -7.846 1.00 84.12 105 ALA A C 1
ATOM 784 O O . ALA A 1 105 ? 3.194 10.370 -9.024 1.00 84.12 105 ALA A O 1
ATOM 785 N N . ALA A 1 106 ? 2.910 9.900 -6.851 1.00 91.44 106 ALA A N 1
ATOM 786 C CA . ALA A 1 106 ? 2.389 8.551 -7.030 1.00 91.44 106 ALA A CA 1
ATOM 787 C C . ALA A 1 106 ? 0.867 8.568 -6.917 1.00 91.44 106 ALA A C 1
ATOM 789 O O . ALA A 1 106 ? 0.274 9.405 -6.238 1.00 91.44 106 ALA A O 1
ATOM 790 N N . THR A 1 107 ? 0.232 7.590 -7.551 1.00 93.62 107 THR A N 1
ATOM 791 C CA . THR A 1 107 ? -1.217 7.405 -7.501 1.00 93.62 107 THR A CA 1
ATOM 792 C C . THR A 1 107 ? -1.533 6.059 -6.866 1.00 93.62 107 THR A C 1
ATOM 794 O O . THR A 1 107 ? -0.932 5.044 -7.228 1.00 93.62 107 THR A O 1
ATOM 797 N N . LEU A 1 108 ? -2.487 6.061 -5.935 1.00 97.06 108 LEU A N 1
ATOM 798 C CA . LEU A 1 108 ? -3.129 4.848 -5.442 1.00 97.06 108 LEU A CA 1
ATOM 799 C C . LEU A 1 108 ? -4.238 4.454 -6.414 1.00 97.06 108 LEU A C 1
ATOM 801 O O . LEU A 1 108 ? -5.145 5.245 -6.669 1.00 97.06 108 LEU A O 1
ATOM 805 N N . PHE A 1 109 ? -4.160 3.246 -6.954 1.00 97.62 109 PHE A N 1
ATOM 806 C CA . PHE A 1 109 ? -5.200 2.675 -7.805 1.00 97.62 109 PHE A CA 1
ATOM 807 C C . PHE A 1 109 ? -5.999 1.620 -7.031 1.00 97.62 109 PHE A C 1
ATOM 809 O O . PHE A 1 109 ? -5.561 1.153 -5.978 1.00 97.62 109 PHE A O 1
ATOM 816 N N . GLY A 1 110 ? -7.150 1.238 -7.586 1.00 97.69 110 GLY A N 1
ATOM 817 C CA . GLY A 1 110 ? -8.106 0.321 -6.969 1.00 97.69 110 GLY A CA 1
ATOM 818 C C . GLY A 1 110 ? -9.274 1.055 -6.313 1.00 97.69 110 GLY A C 1
ATOM 819 O O . GLY A 1 110 ? -9.531 2.235 -6.574 1.00 97.69 110 GLY A O 1
ATOM 820 N N . THR A 1 111 ? -9.990 0.353 -5.444 1.00 97.88 111 THR A N 1
ATOM 821 C CA . THR A 1 111 ? -11.167 0.857 -4.745 1.00 97.88 111 THR A CA 1
ATOM 822 C C . THR A 1 111 ? -10.742 1.670 -3.524 1.00 97.88 111 THR A C 1
ATOM 824 O O . THR A 1 111 ? -10.587 1.154 -2.422 1.00 97.88 111 THR A O 1
ATOM 827 N N . VAL A 1 112 ? -10.586 2.983 -3.691 1.00 97.50 112 VAL A N 1
ATOM 828 C CA . VAL A 1 112 ? -10.101 3.885 -2.624 1.00 97.50 112 VAL A CA 1
ATOM 829 C C . VAL A 1 112 ? -11.142 4.237 -1.554 1.00 97.50 112 VAL A C 1
ATOM 831 O O . VAL A 1 112 ? -10.837 4.939 -0.596 1.00 97.50 112 VAL A O 1
ATOM 834 N N . GLN A 1 113 ? -12.381 3.759 -1.678 1.00 97.31 113 GLN A N 1
ATOM 835 C CA . GLN A 1 113 ? -13.423 3.983 -0.678 1.00 97.31 113 GLN A CA 1
ATOM 836 C C . GLN A 1 113 ? -14.382 2.796 -0.609 1.00 97.31 113 GLN A C 1
ATOM 838 O O . GLN A 1 113 ? -15.147 2.550 -1.545 1.00 97.31 113 GLN A O 1
ATOM 843 N N . ILE A 1 114 ? -14.429 2.123 0.539 1.00 96.06 114 ILE A N 1
ATOM 844 C CA . ILE A 1 114 ? -15.272 0.943 0.756 1.00 96.06 114 ILE A CA 1
ATOM 845 C C . ILE A 1 114 ? -16.187 1.128 1.967 1.00 96.06 114 ILE A C 1
ATOM 847 O O . ILE A 1 114 ? -15.917 1.930 2.861 1.00 96.06 114 ILE A O 1
ATOM 851 N N . ARG A 1 115 ? -17.307 0.404 1.985 1.00 94.50 115 ARG A N 1
ATOM 852 C CA . ARG A 1 115 ? -18.184 0.323 3.153 1.00 94.50 115 ARG A CA 1
ATOM 853 C C . ARG A 1 115 ? -17.549 -0.572 4.219 1.00 94.50 115 ARG A C 1
ATOM 855 O O . ARG A 1 115 ? -17.083 -1.662 3.898 1.00 94.50 115 ARG A O 1
ATOM 862 N N . ALA A 1 116 ? -17.595 -0.137 5.473 1.00 94.56 116 ALA A N 1
ATOM 863 C CA . ALA A 1 116 ? -17.315 -0.989 6.615 1.00 94.56 116 ALA A CA 1
ATOM 864 C C . ALA A 1 116 ? -18.530 -1.894 6.876 1.00 94.56 116 ALA A C 1
ATOM 866 O O . ALA A 1 116 ? -19.623 -1.413 7.172 1.00 94.56 116 ALA A O 1
ATOM 867 N N . VAL A 1 117 ? -18.359 -3.207 6.739 1.00 93.62 117 VAL A N 1
ATOM 868 C CA . VAL A 1 117 ? -19.403 -4.202 7.015 1.00 93.62 117 VAL A CA 1
ATOM 869 C C . VAL A 1 117 ? -19.163 -4.754 8.410 1.00 93.62 117 VAL A C 1
ATOM 871 O O . VAL A 1 117 ? -18.068 -5.234 8.697 1.00 93.62 117 VAL A O 1
ATOM 874 N N . ARG A 1 118 ? -20.164 -4.652 9.296 1.00 92.38 118 ARG A N 1
ATOM 875 C CA . ARG A 1 118 ? -20.022 -4.997 10.722 1.00 92.38 118 ARG A CA 1
ATOM 876 C C . ARG A 1 118 ? -18.816 -4.293 11.361 1.00 92.38 118 ARG A C 1
ATOM 878 O O . ARG A 1 118 ? -18.084 -4.886 12.146 1.00 92.38 118 ARG A O 1
ATOM 885 N N . GLY A 1 119 ? -18.605 -3.027 10.992 1.00 93.81 119 GLY A N 1
ATOM 886 C CA . GLY A 1 119 ? -17.494 -2.211 11.486 1.00 93.81 119 GLY A CA 1
ATOM 887 C C . GLY A 1 119 ? -16.136 -2.465 10.829 1.00 93.81 119 GLY A C 1
ATOM 888 O O . GLY A 1 119 ? -15.168 -1.840 11.248 1.00 93.81 119 GLY A O 1
ATOM 889 N N . VAL A 1 120 ? -16.036 -3.329 9.810 1.00 95.94 120 VAL A N 1
ATOM 890 C CA . VAL A 1 120 ? -14.757 -3.705 9.182 1.00 95.94 120 VAL A CA 1
ATOM 891 C C . VAL A 1 120 ? -14.729 -3.340 7.697 1.00 95.94 120 VAL A C 1
ATOM 893 O O . VAL A 1 120 ? -15.586 -3.764 6.923 1.00 95.94 120 VAL A O 1
ATOM 896 N N . ALA A 1 121 ? -13.727 -2.563 7.290 1.00 97.06 121 ALA A N 1
ATOM 897 C CA . ALA A 1 121 ? -13.414 -2.229 5.904 1.00 97.06 121 ALA A CA 1
ATOM 898 C C . ALA A 1 121 ? -12.201 -3.046 5.430 1.00 97.06 121 ALA A C 1
ATOM 900 O O . ALA A 1 121 ? -11.120 -2.952 6.015 1.00 97.06 121 ALA A O 1
ATOM 901 N N . SER A 1 122 ? -12.376 -3.835 4.368 1.00 97.38 122 SER A N 1
ATOM 902 C CA . SER A 1 122 ? -11.344 -4.727 3.821 1.00 97.38 122 SER A CA 1
ATOM 903 C C . SER A 1 122 ? -11.149 -4.468 2.333 1.00 97.38 122 SER A C 1
ATOM 905 O O . SER A 1 122 ? -12.076 -4.631 1.542 1.00 97.38 122 SER A O 1
ATOM 907 N N . TRP A 1 123 ? -9.940 -4.073 1.949 1.00 98.44 123 TRP A N 1
ATOM 908 C CA . TRP A 1 123 ? -9.603 -3.794 0.556 1.00 98.44 123 TRP A CA 1
ATOM 909 C C . TRP A 1 123 ? -9.156 -5.052 -0.185 1.00 98.44 123 TRP A C 1
ATOM 911 O O . TRP A 1 123 ? -8.680 -6.002 0.431 1.00 98.44 123 TRP A O 1
ATOM 921 N N . THR A 1 124 ? -9.299 -5.051 -1.514 1.00 97.81 124 THR A N 1
ATOM 922 C CA . THR A 1 124 ? -8.966 -6.216 -2.361 1.00 97.81 124 THR A CA 1
ATOM 923 C C . THR A 1 124 ? -8.096 -5.901 -3.576 1.00 97.81 124 THR A C 1
ATOM 925 O O . THR A 1 124 ? -7.511 -6.811 -4.153 1.00 97.81 124 THR A O 1
ATOM 928 N N . ASP A 1 125 ? -7.975 -4.632 -3.964 1.00 97.69 125 ASP A N 1
ATOM 929 C CA . ASP A 1 125 ? -7.451 -4.242 -5.277 1.00 97.69 125 ASP A CA 1
ATOM 930 C C . ASP A 1 125 ? -6.493 -3.038 -5.232 1.00 97.69 125 ASP A C 1
ATOM 932 O O . ASP A 1 125 ? -6.185 -2.455 -6.272 1.00 97.69 125 ASP A O 1
ATOM 936 N N . LEU A 1 126 ? -5.998 -2.662 -4.047 1.00 98.25 126 LEU A N 1
ATOM 937 C CA . LEU A 1 126 ? -5.082 -1.528 -3.919 1.00 98.25 126 LEU A CA 1
ATOM 938 C C . LEU A 1 126 ? -3.722 -1.827 -4.554 1.00 98.25 126 LEU A C 1
ATOM 940 O O . LEU A 1 126 ? -3.115 -2.873 -4.304 1.00 98.25 126 LEU A O 1
ATOM 944 N N . MET A 1 127 ? -3.225 -0.873 -5.341 1.00 96.62 127 MET A N 1
ATOM 945 C CA . MET A 1 127 ? -1.911 -0.948 -5.978 1.00 96.62 127 MET A CA 1
ATOM 946 C C . MET A 1 127 ? -1.297 0.437 -6.195 1.00 96.62 127 MET A C 1
ATOM 948 O O . MET A 1 127 ? -2.002 1.440 -6.320 1.00 96.62 127 MET A O 1
ATOM 952 N N . ILE A 1 128 ? 0.028 0.480 -6.327 1.00 95.19 128 ILE A N 1
ATOM 953 C CA . ILE A 1 128 ? 0.786 1.676 -6.710 1.00 95.19 128 ILE A CA 1
ATOM 954 C C . ILE A 1 128 ? 1.756 1.272 -7.826 1.00 95.19 128 ILE A C 1
ATOM 956 O O . ILE A 1 128 ? 2.386 0.218 -7.766 1.00 95.19 128 ILE A O 1
ATOM 960 N N . LYS A 1 129 ? 1.854 2.090 -8.879 1.00 91.44 129 LYS A N 1
ATOM 961 C CA . LYS A 1 129 ? 2.725 1.812 -10.040 1.00 91.44 129 LYS A CA 1
ATOM 962 C C . LYS A 1 129 ? 4.116 2.414 -9.917 1.00 91.44 129 LYS A C 1
ATOM 964 O O . LYS A 1 129 ? 5.050 1.923 -10.538 1.00 91.44 129 LYS A O 1
ATOM 969 N N . LEU A 1 130 ? 4.238 3.495 -9.155 1.00 89.38 130 LEU A N 1
ATOM 970 C CA . LEU A 1 130 ? 5.491 4.212 -9.017 1.00 89.38 130 LEU A CA 1
ATOM 971 C C . LEU A 1 130 ? 6.344 3.558 -7.928 1.00 89.38 130 LEU A C 1
ATOM 973 O O . LEU A 1 130 ? 5.886 3.385 -6.799 1.00 89.38 130 LEU A O 1
ATOM 977 N N . LYS A 1 131 ? 7.584 3.209 -8.279 1.00 88.00 131 LYS A N 1
ATOM 978 C CA . LYS A 1 131 ? 8.617 2.849 -7.308 1.00 88.00 131 LYS A CA 1
ATOM 979 C C . LYS A 1 131 ? 8.858 4.034 -6.366 1.00 88.00 131 LYS A C 1
ATOM 981 O O . LYS A 1 131 ? 8.990 5.166 -6.829 1.00 88.00 131 LYS A O 1
ATOM 986 N N . GLY A 1 132 ? 8.984 3.776 -5.070 1.00 88.56 132 GLY A N 1
ATOM 987 C CA . GLY A 1 132 ? 9.356 4.813 -4.116 1.00 88.56 132 GLY A CA 1
ATOM 988 C C . GLY A 1 132 ? 9.442 4.305 -2.689 1.00 88.56 132 GLY A C 1
ATOM 989 O O . GLY A 1 132 ? 8.941 3.229 -2.369 1.00 88.56 132 GLY A O 1
ATOM 990 N N . ASP A 1 133 ? 10.070 5.109 -1.840 1.00 89.50 133 ASP A N 1
ATOM 991 C CA . ASP A 1 133 ? 10.298 4.787 -0.438 1.00 89.50 133 ASP A CA 1
ATOM 992 C C . ASP A 1 133 ? 9.448 5.663 0.487 1.00 89.50 133 ASP A C 1
ATOM 994 O O . ASP A 1 133 ? 9.152 6.827 0.196 1.00 89.50 133 ASP A O 1
ATOM 998 N N . GLY A 1 134 ? 9.089 5.105 1.643 1.00 91.94 134 GLY A N 1
ATOM 999 C CA . GLY A 1 134 ? 8.407 5.829 2.711 1.00 91.94 134 GLY A CA 1
ATOM 1000 C C . GLY A 1 134 ? 6.960 6.202 2.402 1.00 91.94 134 GLY A C 1
ATOM 1001 O O . GLY A 1 134 ? 6.484 7.207 2.925 1.00 91.94 134 GLY A O 1
ATOM 1002 N N . TYR A 1 135 ? 6.260 5.427 1.576 1.00 95.38 135 TYR A N 1
ATOM 1003 C CA . TYR A 1 135 ? 4.814 5.553 1.414 1.00 95.38 135 TYR A CA 1
ATOM 1004 C C . TYR A 1 135 ? 4.084 5.121 2.689 1.00 95.38 135 TYR A C 1
ATOM 1006 O O . TYR A 1 135 ? 4.528 4.209 3.379 1.00 95.38 135 TYR A O 1
ATOM 1014 N N . SER A 1 136 ? 2.952 5.746 2.998 1.00 96.94 136 SER A N 1
ATOM 1015 C CA . SER A 1 136 ? 1.974 5.229 3.964 1.00 96.94 136 SER A CA 1
ATOM 1016 C C . SER A 1 136 ? 0.562 5.380 3.399 1.00 96.94 136 SER A C 1
ATOM 1018 O O . SER A 1 136 ? 0.329 6.159 2.474 1.00 96.94 136 SER A O 1
ATOM 1020 N N . LEU A 1 137 ? -0.388 4.598 3.905 1.00 98.19 137 LEU A N 1
ATOM 1021 C CA . LEU A 1 137 ? -1.804 4.760 3.589 1.00 98.19 137 LEU A CA 1
ATOM 1022 C C . LEU A 1 137 ? -2.470 5.520 4.730 1.00 98.19 137 LEU A C 1
ATOM 1024 O O . LEU A 1 137 ? -2.360 5.090 5.876 1.00 98.19 137 LEU A O 1
ATOM 1028 N N . SER A 1 138 ? -3.156 6.617 4.423 1.00 98.25 138 SER A N 1
ATOM 1029 C CA . SER A 1 138 ? -4.021 7.311 5.376 1.00 98.25 138 SER A CA 1
ATOM 1030 C C . SER A 1 138 ? -5.452 6.812 5.222 1.00 98.25 138 SER A C 1
ATOM 1032 O O . SER A 1 138 ? -5.926 6.595 4.104 1.00 98.25 138 SER A O 1
ATOM 1034 N N . PHE A 1 139 ? -6.127 6.603 6.347 1.00 98.56 139 PHE A N 1
ATOM 1035 C CA . PHE A 1 139 ? -7.495 6.118 6.413 1.00 98.56 139 PHE A CA 1
ATOM 1036 C C . PHE A 1 139 ? -8.358 7.105 7.183 1.00 98.56 139 PHE A C 1
ATOM 1038 O O . PHE A 1 139 ? -8.079 7.411 8.345 1.00 98.56 139 PHE A O 1
ATOM 1045 N N . ASN A 1 140 ? -9.451 7.528 6.557 1.00 97.25 140 ASN A N 1
ATOM 1046 C CA . ASN A 1 140 ? -10.409 8.451 7.144 1.00 97.25 140 ASN A CA 1
ATOM 1047 C C . ASN A 1 140 ? -11.834 7.902 7.039 1.00 97.25 140 ASN A C 1
ATOM 1049 O O . ASN A 1 140 ? -12.230 7.275 6.049 1.00 97.25 140 ASN A O 1
ATOM 1053 N N . ARG A 1 141 ? -12.646 8.162 8.066 1.00 95.25 141 ARG A N 1
ATOM 1054 C CA . ARG A 1 141 ? -14.084 7.878 8.015 1.00 95.25 141 ARG A CA 1
ATOM 1055 C C . ARG A 1 141 ? -14.767 9.006 7.254 1.00 95.25 141 ARG A C 1
ATOM 1057 O O . ARG A 1 141 ? -14.727 10.153 7.684 1.00 95.25 141 ARG A O 1
ATOM 1064 N N . VAL A 1 142 ? -15.456 8.679 6.164 1.00 94.06 142 VAL A N 1
ATOM 1065 C CA . VAL A 1 142 ? -16.059 9.679 5.259 1.00 94.06 142 VAL A CA 1
ATOM 1066 C C . VAL A 1 142 ? -17.146 10.507 5.949 1.00 94.06 142 VAL A C 1
ATOM 1068 O O . VAL A 1 142 ? -17.285 11.694 5.683 1.00 94.06 142 VAL A O 1
ATOM 1071 N N . ALA A 1 143 ? -17.886 9.903 6.882 1.00 90.25 143 ALA A N 1
ATOM 1072 C CA . ALA A 1 143 ? -18.878 10.606 7.696 1.00 90.25 143 ALA A CA 1
ATOM 1073 C C . ALA A 1 143 ? -18.260 11.541 8.764 1.00 90.25 143 ALA A C 1
ATOM 1075 O O . ALA A 1 143 ? -18.997 12.230 9.467 1.00 90.25 143 ALA A O 1
ATOM 1076 N N . GLY A 1 144 ? -16.932 11.552 8.917 1.00 90.50 144 GLY A N 1
ATOM 1077 C CA . GLY A 1 144 ? -16.219 12.321 9.933 1.00 90.50 144 GLY A CA 1
ATOM 1078 C C . GLY A 1 144 ? -16.394 11.781 11.358 1.00 90.50 144 GLY A C 1
ATOM 1079 O O . GLY A 1 144 ? -16.820 10.641 11.582 1.00 90.50 144 GLY A O 1
ATOM 1080 N N . GLY A 1 145 ? -16.035 12.617 12.336 1.00 90.06 145 GLY A N 1
ATOM 1081 C CA . GLY A 1 145 ? -16.179 12.331 13.770 1.00 90.06 145 GLY A CA 1
ATOM 1082 C C . GLY A 1 145 ? -15.106 11.415 14.371 1.00 90.06 145 GLY A C 1
ATOM 1083 O O . GLY A 1 145 ? -15.214 11.051 15.536 1.00 90.06 145 GLY A O 1
ATOM 1084 N N . MET A 1 146 ? -14.081 11.048 13.602 1.00 94.00 146 MET A N 1
ATOM 1085 C CA . MET A 1 146 ? -12.923 10.269 14.051 1.00 94.00 146 MET A CA 1
ATOM 1086 C C . MET A 1 146 ? -11.654 10.905 13.498 1.00 94.00 146 MET A C 1
ATOM 1088 O O . MET A 1 146 ? -11.697 11.523 12.437 1.00 94.00 146 MET A O 1
ATOM 1092 N N . GLN A 1 147 ? -10.543 10.755 14.217 1.00 96.31 147 GLN A N 1
ATOM 1093 C CA . GLN A 1 147 ? -9.238 11.137 13.685 1.00 96.31 147 GLN A CA 1
ATOM 1094 C C . GLN A 1 147 ? -8.794 10.160 12.598 1.00 96.31 147 GLN A C 1
ATOM 1096 O O . GLN A 1 147 ? -9.061 8.956 12.689 1.00 96.31 147 GLN A O 1
ATOM 1101 N N . ASP A 1 148 ? -8.092 10.699 11.609 1.00 96.88 148 ASP A N 1
ATOM 1102 C CA . ASP A 1 148 ? -7.434 9.916 10.574 1.00 96.88 148 ASP A CA 1
ATOM 1103 C C . ASP A 1 148 ? -6.296 9.100 11.189 1.00 96.88 148 ASP A C 1
ATOM 1105 O O . ASP A 1 148 ? -5.633 9.527 12.140 1.00 96.88 148 ASP A O 1
ATOM 1109 N N . ILE A 1 149 ? -6.074 7.910 10.642 1.00 98.12 149 ILE A N 1
ATOM 1110 C CA . ILE A 1 149 ? -4.983 7.028 11.055 1.00 98.12 149 ILE A CA 1
ATOM 1111 C C . ILE A 1 149 ? -4.133 6.660 9.848 1.00 98.12 149 ILE A C 1
ATOM 1113 O O . ILE A 1 149 ? -4.630 6.607 8.726 1.00 98.12 149 ILE A O 1
ATOM 1117 N N . GLU A 1 150 ? -2.866 6.338 10.082 1.00 98.12 150 GLU A N 1
ATOM 1118 C CA . GLU A 1 150 ? -1.958 5.889 9.030 1.00 98.12 150 GLU A CA 1
ATOM 1119 C C . GLU A 1 150 ? -1.549 4.425 9.212 1.00 98.12 150 GLU A C 1
ATOM 1121 O O . GLU A 1 150 ? -1.485 3.898 10.327 1.00 98.12 150 GLU A O 1
ATOM 1126 N N . SER A 1 151 ? -1.237 3.764 8.098 1.00 98.44 151 SER A N 1
ATOM 1127 C CA . SER A 1 151 ? -0.463 2.527 8.112 1.00 98.44 151 SER A CA 1
ATOM 1128 C C . SER A 1 151 ? 0.979 2.785 8.551 1.00 98.44 151 SER A C 1
ATOM 1130 O O . SER A 1 151 ? 1.481 3.910 8.532 1.00 98.44 151 SER A O 1
ATOM 1132 N N . ASN A 1 152 ? 1.703 1.704 8.827 1.00 97.50 152 ASN A N 1
ATOM 1133 C CA . ASN A 1 152 ? 3.158 1.746 8.844 1.00 97.50 152 ASN A CA 1
ATOM 1134 C C . ASN A 1 152 ? 3.684 2.243 7.490 1.00 97.50 152 ASN A C 1
ATOM 1136 O O . ASN A 1 152 ? 3.049 2.037 6.449 1.00 97.50 152 ASN A O 1
ATOM 1140 N N . LYS A 1 153 ? 4.862 2.872 7.507 1.00 96.12 153 LYS A N 1
ATOM 1141 C CA . LYS A 1 153 ? 5.560 3.252 6.279 1.00 96.12 153 LYS A CA 1
ATOM 1142 C C . LYS A 1 153 ? 6.075 2.013 5.551 1.00 96.12 153 LYS A C 1
ATOM 1144 O O . LYS A 1 153 ? 6.503 1.051 6.189 1.00 96.12 153 LYS A O 1
ATOM 1149 N N . PHE A 1 154 ? 6.070 2.061 4.228 1.00 95.50 154 PHE A N 1
ATOM 1150 C CA . PHE A 1 154 ? 6.547 0.994 3.366 1.00 95.50 154 PHE A CA 1
ATOM 1151 C C . PHE A 1 154 ? 7.205 1.525 2.096 1.00 95.50 154 PHE A C 1
ATOM 1153 O O . PHE A 1 154 ? 6.986 2.661 1.673 1.00 95.50 154 PHE A O 1
ATOM 1160 N N . ASN A 1 155 ? 8.000 0.658 1.477 1.00 92.69 155 ASN A N 1
ATOM 1161 C CA . ASN A 1 155 ? 8.705 0.941 0.239 1.00 92.69 155 ASN A CA 1
ATOM 1162 C C . ASN A 1 155 ? 8.155 0.047 -0.866 1.00 92.69 155 ASN A C 1
ATOM 1164 O O . ASN A 1 155 ? 7.872 -1.128 -0.640 1.00 92.69 155 ASN A O 1
ATOM 1168 N N . LEU A 1 156 ? 8.039 0.604 -2.062 1.00 92.56 156 LEU A N 1
ATOM 1169 C CA . LEU A 1 156 ? 7.745 -0.123 -3.281 1.00 92.56 156 LEU A CA 1
ATOM 1170 C C . LEU A 1 156 ? 9.058 -0.414 -4.000 1.00 92.56 156 LEU A C 1
ATOM 1172 O O . LEU A 1 156 ? 9.636 0.477 -4.622 1.00 92.56 156 LEU A O 1
ATOM 1176 N N . VAL A 1 157 ? 9.505 -1.665 -3.920 1.00 89.75 157 VAL A N 1
ATOM 1177 C CA . VAL A 1 157 ? 10.776 -2.121 -4.493 1.00 89.75 157 VAL A CA 1
ATOM 1178 C C . VAL A 1 157 ? 10.477 -3.100 -5.635 1.00 89.75 157 VAL A C 1
ATOM 1180 O O . VAL A 1 157 ? 9.601 -3.957 -5.480 1.00 89.75 157 VAL A O 1
ATOM 1183 N N . PRO A 1 158 ? 11.134 -2.970 -6.800 1.00 91.00 158 PRO A N 1
ATOM 1184 C CA . PRO A 1 158 ? 11.003 -3.944 -7.882 1.00 91.00 158 PRO A CA 1
ATOM 1185 C C . PRO A 1 158 ? 11.506 -5.332 -7.449 1.00 91.00 158 PRO A C 1
ATOM 1187 O O . PRO A 1 158 ? 12.222 -5.472 -6.456 1.00 91.00 158 PRO A O 1
ATOM 1190 N N . GLY A 1 159 ? 11.105 -6.369 -8.185 1.00 88.81 159 GLY A N 1
ATOM 1191 C CA . GLY A 1 159 ? 11.614 -7.725 -7.988 1.00 88.81 159 GLY A CA 1
ATOM 1192 C C . GLY A 1 159 ? 13.080 -7.885 -8.402 1.00 88.81 159 GLY A C 1
ATOM 1193 O O . GLY A 1 159 ? 13.758 -6.927 -8.772 1.00 88.81 159 GLY A O 1
ATOM 1194 N N . GLU A 1 160 ? 13.569 -9.124 -8.357 1.00 89.81 160 GLU A N 1
ATOM 1195 C CA . GLU A 1 160 ? 14.906 -9.455 -8.860 1.00 89.81 160 GLU A CA 1
ATOM 1196 C C . GLU A 1 160 ? 15.035 -9.131 -10.353 1.00 89.81 160 GLU A C 1
ATOM 1198 O O . GLU A 1 160 ? 14.098 -9.341 -11.129 1.00 89.81 160 GLU A O 1
ATOM 1203 N N . ALA A 1 161 ? 16.214 -8.652 -10.749 1.00 90.50 161 ALA A N 1
ATOM 1204 C CA . ALA A 1 161 ? 16.559 -8.387 -12.139 1.00 90.50 161 ALA A CA 1
ATOM 1205 C C . ALA A 1 161 ? 16.467 -9.667 -12.981 1.00 90.50 161 ALA A C 1
ATOM 1207 O O . ALA A 1 161 ? 17.150 -10.651 -12.703 1.00 90.50 161 ALA A O 1
ATOM 1208 N N . GLN A 1 162 ? 15.634 -9.647 -14.022 1.00 90.56 162 GLN A N 1
ATOM 1209 C CA . GLN A 1 162 ? 15.426 -10.794 -14.919 1.00 90.56 162 GLN A CA 1
ATOM 1210 C C . GLN A 1 162 ? 15.300 -10.398 -16.396 1.00 90.56 162 GLN A C 1
ATOM 1212 O O . GLN A 1 162 ? 15.242 -11.269 -17.262 1.00 90.56 162 GLN A O 1
ATOM 1217 N N . ALA A 1 163 ? 15.264 -9.101 -16.704 1.00 87.81 163 ALA A N 1
ATOM 1218 C CA . ALA A 1 163 ? 15.094 -8.602 -18.057 1.00 87.81 163 ALA A CA 1
ATOM 1219 C C . ALA A 1 163 ? 15.969 -7.373 -18.333 1.00 87.81 163 ALA A C 1
ATOM 1221 O O . ALA A 1 163 ? 16.365 -6.636 -17.431 1.00 87.81 163 ALA A O 1
ATOM 1222 N N . LEU A 1 164 ? 16.230 -7.142 -19.620 1.00 91.12 164 LEU A N 1
ATOM 1223 C CA . LEU A 1 164 ? 16.836 -5.921 -20.136 1.00 91.12 164 LEU A CA 1
ATOM 1224 C C . LEU A 1 164 ? 15.831 -5.202 -21.035 1.00 91.12 164 LEU A C 1
ATOM 1226 O O . LEU A 1 164 ? 15.143 -5.831 -21.841 1.00 91.12 164 LEU A O 1
ATOM 1230 N N . ARG A 1 165 ? 15.790 -3.874 -20.942 1.00 91.94 165 ARG A N 1
ATOM 1231 C CA . ARG A 1 165 ? 14.957 -3.006 -21.773 1.00 91.94 165 ARG A CA 1
ATOM 1232 C C . ARG A 1 165 ? 15.817 -1.921 -22.403 1.00 91.94 165 ARG A C 1
ATOM 1234 O O . ARG A 1 165 ? 16.501 -1.178 -21.712 1.00 91.94 165 ARG A O 1
ATOM 1241 N N . VAL A 1 166 ? 15.756 -1.781 -23.722 1.00 92.12 166 VAL A N 1
ATOM 1242 C CA . VAL A 1 166 ? 16.427 -0.670 -24.409 1.00 92.12 166 VAL A CA 1
ATOM 1243 C C . VAL A 1 166 ? 15.626 0.610 -24.164 1.00 92.12 166 VAL A C 1
ATOM 1245 O O . VAL A 1 166 ? 14.482 0.719 -24.604 1.00 92.12 166 VAL A O 1
ATOM 1248 N N . SER A 1 167 ? 16.213 1.571 -23.452 1.00 94.31 167 SER A N 1
ATOM 1249 C CA . SER A 1 167 ? 15.590 2.865 -23.145 1.00 94.31 167 SER A CA 1
ATOM 1250 C C . SER A 1 167 ? 16.021 3.975 -24.095 1.00 94.31 167 SER A C 1
ATOM 1252 O O . SER A 1 167 ? 15.314 4.963 -24.276 1.00 94.31 167 SER A O 1
ATOM 1254 N N . THR A 1 168 ? 17.161 3.806 -24.759 1.00 95.19 168 THR A N 1
ATOM 1255 C CA . THR A 1 168 ? 17.572 4.618 -25.907 1.00 95.19 168 THR A CA 1
ATOM 1256 C C . THR A 1 168 ? 18.101 3.674 -26.971 1.00 95.19 168 THR A C 1
ATOM 1258 O O . THR A 1 168 ? 19.042 2.925 -26.712 1.00 95.19 168 THR A O 1
ATOM 1261 N N . ALA A 1 169 ? 17.462 3.663 -28.141 1.00 89.94 169 ALA A N 1
ATOM 1262 C CA . ALA A 1 169 ? 17.875 2.806 -29.243 1.00 89.94 169 ALA A CA 1
ATOM 1263 C C . ALA A 1 169 ? 19.152 3.352 -29.907 1.00 89.94 169 ALA A C 1
ATOM 1265 O O . ALA A 1 169 ? 19.290 4.570 -30.037 1.00 89.94 169 ALA A O 1
ATOM 1266 N N . PRO A 1 170 ? 20.070 2.476 -30.352 1.00 88.19 170 PRO A N 1
ATOM 1267 C CA . PRO A 1 170 ? 21.205 2.900 -31.160 1.00 88.19 170 PRO A CA 1
ATOM 1268 C C . PRO A 1 170 ? 20.716 3.444 -32.509 1.00 88.19 170 PRO A C 1
ATOM 1270 O O . PRO A 1 170 ? 19.796 2.879 -33.101 1.00 88.19 170 PRO A O 1
ATOM 1273 N N . ASN A 1 171 ? 21.327 4.519 -33.014 1.00 87.31 171 ASN A N 1
ATOM 1274 C CA . ASN A 1 171 ? 20.970 5.072 -34.325 1.00 87.31 171 ASN A CA 1
ATOM 1275 C C . ASN A 1 171 ? 22.148 5.755 -35.033 1.00 87.31 171 ASN A C 1
ATOM 1277 O O . ASN A 1 171 ? 22.956 6.442 -34.398 1.00 87.31 171 ASN A O 1
ATOM 1281 N N . GLY A 1 172 ? 22.156 5.639 -36.364 1.00 81.50 172 GLY A N 1
ATOM 1282 C CA . GLY A 1 172 ? 23.066 6.318 -37.287 1.00 81.50 172 GLY A CA 1
ATOM 1283 C C . GLY A 1 172 ? 24.539 5.962 -37.098 1.00 81.50 172 GLY A C 1
ATOM 1284 O O . GLY A 1 172 ? 24.897 5.190 -36.220 1.00 81.50 172 GLY A O 1
ATOM 1285 N N . GLY A 1 173 ? 25.400 6.561 -37.915 1.00 75.00 173 GLY A N 1
ATOM 1286 C CA . GLY A 1 173 ? 26.847 6.349 -37.889 1.00 75.00 173 GLY A CA 1
ATOM 1287 C C . GLY A 1 173 ? 27.402 6.097 -39.287 1.00 75.00 173 GLY A C 1
ATOM 1288 O O . GLY A 1 173 ? 26.668 5.735 -40.205 1.00 75.00 173 GLY A O 1
ATOM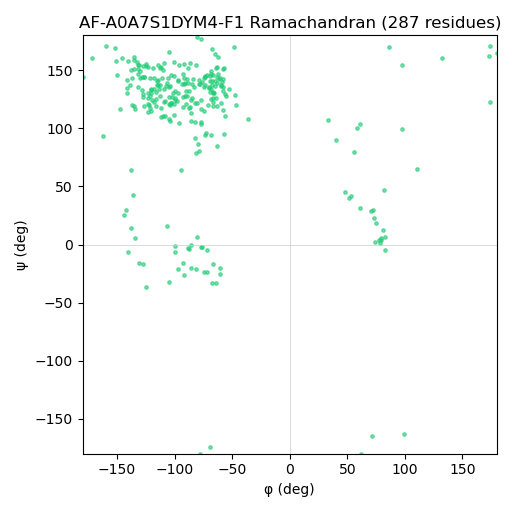 1289 N N . SER A 1 174 ? 28.706 6.297 -39.428 1.00 77.31 174 SER A N 1
ATOM 1290 C CA . SER A 1 174 ? 29.475 5.902 -40.609 1.00 77.31 174 SER A CA 1
ATOM 1291 C C . SER A 1 174 ? 30.460 4.810 -40.199 1.00 77.31 174 SER A C 1
ATOM 1293 O O . SER A 1 174 ? 30.858 4.793 -39.032 1.00 77.31 174 SER A O 1
ATOM 1295 N N . PRO A 1 175 ? 30.900 3.938 -41.122 1.00 76.56 175 PRO A N 1
ATOM 1296 C CA . PRO A 1 175 ? 31.886 2.902 -40.822 1.00 76.56 175 PRO A CA 1
ATOM 1297 C C . PRO A 1 175 ? 33.088 3.461 -40.052 1.00 76.56 175 PRO A C 1
ATOM 1299 O O . PRO A 1 175 ? 33.643 4.497 -40.430 1.00 76.56 175 PRO A O 1
ATOM 1302 N N . GLY A 1 176 ? 33.434 2.820 -38.935 1.00 70.06 176 GLY A N 1
ATOM 1303 C CA . GLY A 1 176 ? 34.559 3.208 -38.075 1.00 70.06 176 GLY A CA 1
ATOM 1304 C C . GLY A 1 176 ? 34.334 4.464 -37.220 1.00 70.06 176 GLY A C 1
ATOM 1305 O O . GLY A 1 176 ? 35.234 4.867 -36.489 1.00 70.06 176 GLY A O 1
ATOM 1306 N N . ASN A 1 177 ? 33.148 5.079 -37.276 1.00 77.50 177 ASN A N 1
ATOM 1307 C CA . ASN A 1 177 ? 32.759 6.204 -36.426 1.00 77.50 177 ASN A CA 1
ATOM 1308 C C . ASN A 1 177 ? 31.706 5.774 -35.396 1.00 77.50 177 ASN A C 1
ATOM 1310 O O . ASN A 1 177 ? 30.949 4.825 -35.609 1.00 77.50 177 ASN A O 1
ATOM 1314 N N . PHE A 1 178 ? 31.627 6.507 -34.284 1.00 82.62 178 PHE A N 1
ATOM 1315 C CA . PHE A 1 178 ? 30.613 6.256 -33.263 1.00 82.62 178 PHE A CA 1
ATOM 1316 C C . PHE A 1 178 ? 29.196 6.453 -33.806 1.00 82.62 178 PHE A C 1
ATOM 1318 O O . PHE A 1 178 ? 28.939 7.332 -34.634 1.00 82.62 178 PHE A O 1
ATOM 1325 N N . LEU A 1 179 ? 28.260 5.660 -33.282 1.00 84.06 179 LEU A N 1
ATOM 1326 C CA . LEU A 1 179 ? 26.840 5.866 -33.534 1.00 84.06 179 LEU A CA 1
ATOM 1327 C C . LEU A 1 179 ? 26.415 7.257 -33.057 1.00 84.06 179 LEU A C 1
ATOM 1329 O O . LEU A 1 179 ? 26.808 7.704 -31.974 1.00 84.06 179 LEU A O 1
ATOM 1333 N N . THR A 1 180 ? 25.561 7.908 -33.846 1.00 88.94 180 THR A N 1
ATOM 1334 C CA . THR A 1 180 ? 25.040 9.251 -33.536 1.00 88.94 180 THR A CA 1
ATOM 1335 C C . THR A 1 180 ? 24.117 9.256 -32.318 1.00 88.94 180 THR A C 1
ATOM 1337 O O . THR A 1 180 ? 24.106 10.218 -31.554 1.00 88.94 180 THR A O 1
ATOM 1340 N N . SER A 1 181 ? 23.373 8.167 -32.108 1.00 91.62 181 SER A N 1
ATOM 1341 C CA . SER A 1 181 ? 22.651 7.895 -30.870 1.00 91.62 181 SER A CA 1
ATOM 1342 C C . SER A 1 181 ? 23.230 6.641 -30.239 1.00 91.62 181 SER A C 1
ATOM 1344 O O . SER A 1 181 ? 23.232 5.569 -30.849 1.00 91.62 181 SER A O 1
ATOM 1346 N N . GLN A 1 182 ? 23.754 6.796 -29.029 1.00 87.94 182 GLN A N 1
ATOM 1347 C CA . GLN A 1 182 ? 24.338 5.705 -28.270 1.00 87.94 182 GLN A CA 1
ATOM 1348 C C . GLN A 1 182 ? 23.266 4.995 -27.439 1.00 87.94 182 GLN A C 1
ATOM 1350 O O . GLN A 1 182 ? 22.404 5.660 -26.851 1.00 87.94 182 GLN A O 1
ATOM 1355 N N . PRO A 1 183 ? 23.305 3.656 -27.365 1.00 89.62 183 PRO A N 1
ATOM 1356 C CA . PRO A 1 183 ? 22.264 2.920 -26.684 1.00 89.62 183 PRO A CA 1
ATOM 1357 C C . PRO A 1 183 ? 22.349 3.055 -25.161 1.00 89.62 183 PRO A C 1
ATOM 1359 O O . PRO A 1 183 ? 23.430 3.061 -24.565 1.00 89.62 183 PRO A O 1
ATOM 1362 N N . LYS A 1 184 ? 21.175 3.077 -24.530 1.00 93.56 184 LYS A N 1
ATOM 1363 C CA . LYS A 1 184 ? 21.007 2.901 -23.084 1.00 93.56 184 LYS A CA 1
ATOM 1364 C C . LYS A 1 184 ? 20.118 1.699 -22.831 1.00 93.56 184 LYS A C 1
ATOM 1366 O O . LYS A 1 184 ? 19.078 1.549 -23.479 1.00 93.56 184 LYS A O 1
ATOM 1371 N N . VAL A 1 185 ? 20.536 0.855 -21.897 1.00 93.88 185 VAL A N 1
ATOM 1372 C CA . VAL A 1 185 ? 19.824 -0.367 -21.529 1.00 93.88 185 VAL A CA 1
ATOM 1373 C C . VAL A 1 185 ? 19.528 -0.331 -20.041 1.00 93.88 185 VAL A C 1
ATOM 1375 O O . VAL A 1 185 ? 20.435 -0.223 -19.223 1.00 93.88 185 VAL A O 1
ATOM 1378 N N . GLU A 1 186 ? 18.251 -0.398 -19.708 1.00 94.88 186 GLU A N 1
ATOM 1379 C CA . GLU A 1 186 ? 17.730 -0.499 -18.353 1.00 94.88 186 GLU A CA 1
ATOM 1380 C C . GLU A 1 186 ? 17.609 -1.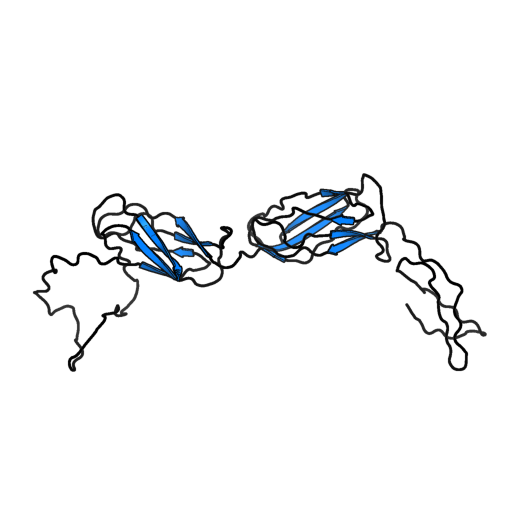966 -17.948 1.00 94.88 186 GLU A C 1
ATOM 1382 O O . GLU A 1 186 ? 17.217 -2.818 -18.751 1.00 94.88 186 GLU A O 1
ATOM 1387 N N . VAL A 1 187 ? 17.902 -2.249 -16.686 1.00 93.94 187 VAL A N 1
ATOM 1388 C CA . VAL A 1 187 ? 17.585 -3.525 -16.053 1.00 93.94 187 VAL A CA 1
ATOM 1389 C C . VAL A 1 187 ? 16.155 -3.474 -15.530 1.00 93.94 187 VAL A C 1
ATOM 1391 O O . VAL A 1 187 ? 15.716 -2.470 -14.962 1.00 93.94 187 VAL A O 1
ATOM 1394 N N . ALA A 1 188 ? 15.423 -4.563 -15.729 1.00 91.19 188 ALA A N 1
ATOM 1395 C CA . ALA A 1 188 ? 14.064 -4.718 -15.251 1.00 91.19 188 ALA A CA 1
ATOM 1396 C C . ALA A 1 188 ? 13.852 -6.066 -14.553 1.00 91.19 188 ALA A C 1
ATOM 1398 O O . ALA A 1 188 ? 14.572 -7.041 -14.795 1.00 91.19 188 ALA A O 1
ATOM 1399 N N . ASP A 1 189 ? 12.846 -6.124 -13.687 1.00 90.38 189 ASP A N 1
ATOM 1400 C CA . ASP A 1 189 ? 12.355 -7.382 -13.132 1.00 90.38 189 ASP A CA 1
ATOM 1401 C C . ASP A 1 189 ? 11.482 -8.144 -14.150 1.00 90.38 189 ASP A C 1
ATOM 1403 O O . ASP A 1 189 ? 11.196 -7.661 -15.249 1.00 90.38 189 ASP A O 1
ATOM 1407 N N . ALA A 1 190 ? 11.029 -9.347 -13.787 1.00 86.75 190 ALA A N 1
ATOM 1408 C CA . ALA A 1 190 ? 10.141 -10.156 -14.632 1.00 86.75 190 ALA A CA 1
ATOM 1409 C C . ALA A 1 190 ? 8.793 -9.473 -14.954 1.00 86.75 190 ALA A C 1
ATOM 1411 O O . ALA A 1 190 ? 8.117 -9.854 -15.908 1.00 86.75 190 ALA A O 1
ATOM 1412 N N . GLY A 1 191 ? 8.395 -8.478 -14.156 1.00 81.81 191 GLY A N 1
ATOM 1413 C CA . GLY A 1 191 ? 7.200 -7.663 -14.354 1.00 81.81 191 GLY A CA 1
ATOM 1414 C C . GLY A 1 191 ? 7.417 -6.427 -15.224 1.00 81.81 191 GLY A C 1
ATOM 1415 O O . GLY A 1 191 ? 6.458 -5.704 -15.491 1.00 81.81 191 GLY A O 1
ATOM 1416 N N . GLY A 1 192 ? 8.650 -6.173 -15.672 1.00 85.19 192 GLY A N 1
ATOM 1417 C CA . GLY A 1 192 ? 9.014 -4.985 -16.440 1.00 85.19 192 GLY A CA 1
ATOM 1418 C C . GLY A 1 192 ? 9.252 -3.731 -15.592 1.00 85.19 192 GLY A C 1
ATOM 1419 O O . GLY A 1 192 ? 9.340 -2.638 -16.152 1.00 85.19 192 GLY A O 1
ATOM 1420 N N . ASN A 1 193 ? 9.365 -3.851 -14.265 1.00 89.06 193 ASN A N 1
ATOM 1421 C CA . ASN A 1 193 ? 9.690 -2.720 -13.398 1.00 89.06 193 ASN A CA 1
ATOM 1422 C C . ASN A 1 193 ? 11.185 -2.416 -13.443 1.00 89.06 193 ASN A C 1
ATOM 1424 O O . ASN A 1 193 ? 11.999 -3.332 -13.370 1.00 89.06 193 ASN A O 1
ATOM 1428 N N . PHE A 1 194 ? 11.545 -1.133 -13.488 1.00 89.88 194 PHE A N 1
ATOM 1429 C CA . PHE A 1 194 ? 12.937 -0.686 -13.476 1.00 89.88 194 PHE A CA 1
ATOM 1430 C C . PHE A 1 194 ? 13.648 -1.054 -12.167 1.00 89.88 194 PHE A C 1
ATOM 1432 O O . PHE A 1 194 ? 13.177 -0.696 -11.084 1.00 89.88 194 PHE A O 1
ATOM 1439 N N . VAL A 1 195 ? 14.790 -1.734 -12.284 1.00 92.12 195 VAL A N 1
ATOM 1440 C CA . VAL A 1 195 ? 15.647 -2.169 -11.174 1.00 92.12 195 VAL A CA 1
ATOM 1441 C C . VAL A 1 195 ? 16.915 -1.323 -11.178 1.00 92.12 195 VAL A C 1
ATOM 1443 O O . VAL A 1 195 ? 17.745 -1.463 -12.068 1.00 92.12 195 VAL A O 1
ATOM 1446 N N . ASP A 1 196 ? 17.076 -0.456 -10.178 1.00 89.12 196 ASP A N 1
ATOM 1447 C CA . ASP A 1 196 ? 18.238 0.436 -10.022 1.00 89.12 196 ASP A CA 1
ATOM 1448 C C . ASP A 1 196 ? 19.287 -0.062 -9.017 1.00 89.12 196 ASP A C 1
ATOM 1450 O O . ASP A 1 196 ? 20.359 0.532 -8.890 1.00 89.12 196 ASP A O 1
ATOM 1454 N N . ALA A 1 197 ? 18.989 -1.145 -8.303 1.00 86.31 197 ALA A N 1
ATOM 1455 C CA . ALA A 1 197 ? 19.906 -1.781 -7.373 1.00 86.31 197 ALA A CA 1
ATOM 1456 C C . ALA A 1 197 ? 20.769 -2.832 -8.083 1.00 86.31 197 ALA A C 1
ATOM 1458 O O . ALA A 1 197 ? 20.335 -3.469 -9.039 1.00 86.31 197 ALA A O 1
ATOM 1459 N N . GLY A 1 198 ? 21.974 -3.055 -7.556 1.00 84.81 198 GLY A N 1
ATOM 1460 C CA . GLY A 1 198 ? 22.910 -4.038 -8.093 1.00 84.81 198 GLY A CA 1
ATOM 1461 C C . GLY A 1 198 ? 23.791 -3.504 -9.223 1.00 84.81 198 GLY A C 1
ATOM 1462 O O . GLY A 1 198 ? 23.627 -2.392 -9.728 1.00 84.81 198 GLY A O 1
ATOM 1463 N N . VAL A 1 199 ? 24.783 -4.315 -9.582 1.00 85.44 199 VAL A N 1
ATOM 1464 C CA . VAL A 1 199 ? 25.708 -4.057 -10.685 1.00 85.44 199 VAL A CA 1
ATOM 1465 C C . VAL A 1 199 ? 25.616 -5.246 -11.629 1.00 85.44 199 VAL A C 1
ATOM 1467 O O . VAL A 1 199 ? 25.975 -6.358 -11.255 1.00 85.44 199 VAL A O 1
ATOM 1470 N N . HIS A 1 200 ? 25.122 -5.008 -12.840 1.00 86.44 200 HIS A N 1
ATOM 1471 C CA . HIS A 1 200 ? 24.950 -6.022 -13.874 1.00 86.44 200 HIS A CA 1
ATOM 1472 C C . HIS A 1 200 ? 25.901 -5.734 -15.031 1.00 86.44 200 HIS A C 1
ATOM 1474 O O . HIS A 1 200 ? 26.054 -4.580 -15.441 1.00 86.44 200 HIS A O 1
ATOM 1480 N N . LEU A 1 201 ? 26.540 -6.771 -15.570 1.00 86.50 201 LEU A N 1
ATOM 1481 C CA . LEU A 1 201 ? 27.361 -6.640 -16.766 1.00 86.50 201 LEU A CA 1
ATOM 1482 C C . LEU A 1 201 ? 26.463 -6.769 -17.994 1.00 86.50 201 LEU A C 1
ATOM 1484 O O . LEU A 1 201 ? 25.927 -7.842 -18.259 1.00 86.50 201 LEU A O 1
ATOM 1488 N N . VAL A 1 202 ? 26.304 -5.689 -18.759 1.00 87.88 202 VAL A N 1
ATOM 1489 C CA . VAL A 1 202 ? 25.531 -5.698 -20.006 1.00 87.88 202 VAL A CA 1
ATOM 1490 C C . VAL A 1 202 ? 26.486 -5.744 -21.189 1.00 87.88 202 VAL A C 1
ATOM 1492 O O . VAL A 1 202 ? 27.388 -4.918 -21.317 1.00 87.88 202 VAL A O 1
ATOM 1495 N N . THR A 1 203 ? 26.266 -6.714 -22.070 1.00 84.50 203 THR A N 1
ATOM 1496 C CA . THR A 1 203 ? 27.041 -6.942 -23.288 1.00 84.50 203 THR A CA 1
ATOM 1497 C C . THR A 1 203 ? 26.203 -6.591 -24.514 1.00 84.50 203 THR A C 1
ATOM 1499 O O . THR A 1 203 ? 25.133 -7.161 -24.715 1.00 84.50 203 THR A O 1
ATOM 1502 N N . ALA A 1 204 ? 26.693 -5.677 -25.345 1.00 84.00 204 ALA A N 1
ATOM 1503 C CA . ALA A 1 204 ? 26.174 -5.372 -26.671 1.00 84.00 204 ALA A CA 1
ATOM 1504 C C . ALA A 1 204 ? 26.885 -6.232 -27.724 1.00 84.00 204 ALA A C 1
ATOM 1506 O O . ALA A 1 204 ? 28.113 -6.240 -27.798 1.00 84.00 204 ALA A O 1
ATOM 1507 N N . ASN A 1 205 ? 26.109 -6.925 -28.552 1.00 80.06 205 ASN A N 1
ATOM 1508 C CA . ASN A 1 205 ? 26.583 -7.790 -29.630 1.00 80.06 205 ASN A CA 1
ATOM 1509 C C . ASN A 1 205 ? 25.920 -7.388 -30.949 1.00 80.06 205 ASN A C 1
ATOM 1511 O O . ASN A 1 205 ? 24.739 -7.032 -30.962 1.00 80.06 205 ASN A O 1
ATOM 1515 N N . LEU A 1 206 ? 26.646 -7.483 -32.064 1.00 74.50 206 LEU A N 1
ATOM 1516 C CA . LEU A 1 206 ? 26.059 -7.275 -33.383 1.00 74.50 206 LEU A CA 1
ATOM 1517 C C . LEU A 1 206 ? 25.410 -8.571 -33.827 1.00 74.50 206 LEU A C 1
ATOM 1519 O O . LEU A 1 206 ? 25.997 -9.644 -33.707 1.00 74.50 206 LEU A O 1
ATOM 1523 N N . TYR A 1 207 ? 24.207 -8.471 -34.362 1.00 61.72 207 TYR A N 1
ATOM 1524 C CA . TYR A 1 207 ? 23.552 -9.576 -35.033 1.00 61.72 207 TYR A CA 1
ATOM 1525 C C . TYR A 1 207 ? 23.649 -9.341 -36.550 1.00 61.72 207 TYR A C 1
ATOM 1527 O O . TYR A 1 207 ? 23.160 -8.308 -37.019 1.00 61.72 207 TYR A O 1
ATOM 1535 N N . ARG A 1 208 ? 24.255 -10.308 -37.277 1.00 55.38 208 ARG A N 1
ATOM 1536 C CA . ARG A 1 208 ? 24.744 -10.301 -38.689 1.00 55.38 208 ARG A CA 1
ATOM 1537 C C . ARG A 1 208 ? 26.260 -10.006 -38.812 1.00 55.38 208 ARG A C 1
ATOM 1539 O O . ARG A 1 208 ? 26.825 -9.393 -37.914 1.00 55.38 208 ARG A O 1
ATOM 1546 N N . ASP A 1 209 ? 26.902 -10.472 -39.894 1.00 47.09 209 ASP A N 1
ATOM 1547 C CA . ASP A 1 209 ? 28.357 -10.390 -40.144 1.00 47.09 209 ASP A CA 1
ATOM 1548 C C . ASP A 1 209 ? 28.881 -8.939 -40.108 1.00 47.09 209 ASP A C 1
ATOM 1550 O O . ASP A 1 209 ? 28.808 -8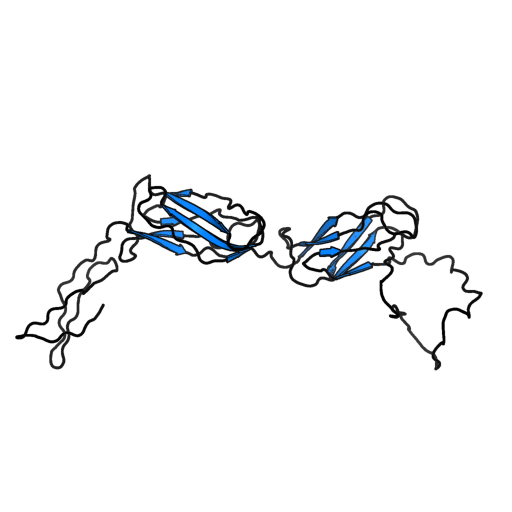.196 -41.088 1.00 47.09 209 ASP A O 1
ATOM 1554 N N . GLY A 1 210 ? 29.394 -8.521 -38.952 1.00 47.84 210 GLY A N 1
ATOM 1555 C CA . GLY A 1 210 ? 30.037 -7.229 -38.732 1.00 47.84 210 GLY A CA 1
ATOM 1556 C C . GLY A 1 210 ? 30.698 -7.158 -37.351 1.00 47.84 210 GLY A C 1
ATOM 1557 O O . GLY A 1 210 ? 30.367 -7.935 -36.455 1.00 47.84 210 GLY A O 1
ATOM 1558 N N . LEU A 1 211 ? 31.637 -6.223 -37.192 1.00 50.41 211 LEU A N 1
ATOM 1559 C CA . LEU A 1 211 ? 32.408 -5.988 -35.967 1.00 50.41 211 LEU A CA 1
ATOM 1560 C C . LEU A 1 211 ? 31.803 -4.778 -35.225 1.00 50.41 211 LEU A C 1
ATOM 1562 O O . LEU A 1 211 ? 31.716 -3.684 -35.788 1.00 50.41 211 LEU A O 1
ATOM 1566 N N . LEU A 1 212 ? 31.351 -4.969 -33.981 1.00 46.12 212 LEU A N 1
ATOM 1567 C CA . LEU A 1 212 ? 31.093 -3.881 -33.027 1.00 46.12 212 LEU A CA 1
ATOM 1568 C C . LEU A 1 212 ? 32.364 -3.550 -32.254 1.00 46.12 212 LEU A C 1
ATOM 1570 O O . LEU A 1 212 ? 32.830 -4.380 -31.474 1.00 46.12 212 LEU A O 1
ATOM 1574 N N . SER A 1 213 ? 32.895 -2.345 -32.379 1.00 50.12 213 SER A N 1
ATOM 1575 C CA . SER A 1 213 ? 33.965 -1.890 -31.495 1.00 50.12 213 SER A CA 1
ATOM 1576 C C . SER A 1 213 ? 33.446 -0.880 -30.480 1.00 50.12 213 SER A C 1
ATOM 1578 O O . SER A 1 213 ? 32.555 -0.070 -30.744 1.00 50.12 213 SER A O 1
ATOM 1580 N N . GLN A 1 214 ? 33.996 -0.969 -29.272 1.00 42.16 214 GLN A N 1
ATOM 1581 C CA . GLN A 1 214 ? 33.960 0.089 -28.275 1.00 42.16 214 GLN A CA 1
ATOM 1582 C C . GLN A 1 214 ? 35.419 0.403 -27.983 1.00 42.16 214 GLN A C 1
ATOM 1584 O O . GLN A 1 214 ? 36.151 -0.475 -27.530 1.00 42.16 214 GLN A O 1
ATOM 1589 N N . ILE A 1 215 ? 35.860 1.624 -28.270 1.00 37.12 215 ILE A N 1
ATOM 1590 C CA . ILE A 1 215 ? 37.192 2.052 -27.842 1.00 37.12 215 ILE A CA 1
ATOM 1591 C C . ILE A 1 215 ? 37.109 2.216 -26.315 1.00 37.12 215 ILE A C 1
ATOM 1593 O O . ILE A 1 215 ? 36.263 2.971 -25.840 1.00 37.12 215 ILE A O 1
ATOM 1597 N N . PRO A 1 216 ? 37.892 1.493 -25.498 1.00 31.78 216 PRO A N 1
ATOM 1598 C CA . PRO A 1 216 ? 37.893 1.722 -24.061 1.00 31.78 216 PRO A CA 1
ATOM 1599 C C . PRO A 1 216 ? 38.553 3.076 -23.781 1.00 31.78 216 PRO A C 1
ATOM 1601 O O . PRO A 1 216 ? 39.641 3.347 -24.292 1.00 31.78 216 PRO A O 1
ATOM 1604 N N . ILE A 1 217 ? 37.974 3.906 -22.907 1.00 32.38 217 ILE A N 1
ATOM 1605 C CA . ILE A 1 217 ? 38.806 4.868 -22.176 1.00 32.38 217 ILE A CA 1
ATOM 1606 C C . ILE A 1 217 ? 39.562 4.045 -21.144 1.00 32.38 217 ILE A C 1
ATOM 1608 O O . ILE A 1 217 ? 39.043 3.818 -20.056 1.00 32.38 217 ILE A O 1
ATOM 1612 N N . ILE A 1 218 ? 40.775 3.602 -21.454 1.00 31.86 218 ILE A N 1
ATOM 1613 C CA . ILE A 1 218 ? 41.726 3.296 -20.393 1.00 31.86 218 ILE A CA 1
ATOM 1614 C C . ILE A 1 218 ? 43.113 3.750 -20.847 1.00 31.86 218 ILE A C 1
ATOM 1616 O O . ILE A 1 218 ? 43.556 3.464 -21.959 1.00 31.86 218 ILE A O 1
ATOM 1620 N N . GLY A 1 219 ? 43.826 4.430 -19.944 1.00 35.69 219 GLY A N 1
ATOM 1621 C CA . GLY A 1 219 ? 45.281 4.306 -19.902 1.00 35.69 219 GLY A CA 1
ATOM 1622 C C . GLY A 1 219 ? 45.693 2.823 -19.921 1.00 35.69 219 GLY A C 1
ATOM 1623 O O . GLY A 1 219 ? 44.855 1.934 -19.809 1.00 35.69 219 GLY A O 1
ATOM 1624 N N . PRO A 1 220 ? 46.980 2.522 -20.099 1.00 25.91 220 PRO A N 1
ATOM 1625 C CA . PRO A 1 220 ? 47.428 1.251 -20.654 1.00 25.91 220 PRO A CA 1
ATOM 1626 C C . PRO A 1 220 ? 46.896 0.068 -19.842 1.00 25.91 220 PRO A C 1
ATOM 1628 O O . PRO A 1 220 ? 47.320 -0.142 -18.710 1.00 25.91 220 PRO A O 1
ATOM 1631 N N . GLN A 1 221 ? 45.974 -0.701 -20.412 1.00 31.48 221 GLN A N 1
ATOM 1632 C CA . GLN A 1 221 ? 45.632 -2.038 -19.948 1.00 31.48 221 GLN A CA 1
ATOM 1633 C C . GLN A 1 221 ? 45.563 -2.914 -21.197 1.00 31.48 221 GLN A C 1
ATOM 1635 O O . GLN A 1 221 ? 44.784 -2.656 -22.115 1.00 31.48 221 GLN A O 1
ATOM 1640 N N . CYS A 1 222 ? 46.464 -3.889 -21.250 1.00 25.52 222 CYS A N 1
ATOM 1641 C CA . CYS A 1 222 ? 46.541 -4.899 -22.290 1.00 25.52 222 CYS A CA 1
ATOM 1642 C C . CYS A 1 222 ? 45.196 -5.627 -22.405 1.00 25.52 222 CYS A C 1
ATOM 1644 O O . CYS A 1 222 ? 44.673 -6.111 -21.404 1.00 25.52 222 CYS A O 1
ATOM 1646 N N . LEU A 1 223 ? 44.651 -5.697 -23.618 1.00 33.22 223 LEU A N 1
ATOM 1647 C CA . LEU A 1 223 ? 43.546 -6.592 -23.939 1.00 33.22 223 LEU A CA 1
ATOM 1648 C C . LEU A 1 223 ? 44.090 -8.014 -24.085 1.00 33.22 223 LEU A C 1
ATOM 1650 O O . LEU A 1 223 ? 45.172 -8.208 -24.644 1.00 33.22 223 LEU A O 1
ATOM 1654 N N . ASP A 1 224 ? 43.323 -8.963 -23.557 1.00 25.77 224 ASP A N 1
ATOM 1655 C CA . ASP A 1 224 ? 43.512 -10.408 -23.643 1.00 25.77 224 ASP A CA 1
ATOM 1656 C C . ASP A 1 224 ? 44.067 -10.849 -25.006 1.00 25.77 224 ASP A C 1
ATOM 1658 O O . ASP A 1 224 ? 43.366 -10.857 -26.019 1.00 25.77 224 ASP A O 1
ATOM 1662 N N . PHE A 1 225 ? 45.336 -11.255 -25.014 1.00 31.70 225 PHE A N 1
ATOM 1663 C CA . PHE A 1 225 ? 45.841 -12.228 -25.970 1.00 31.70 225 PHE A CA 1
ATOM 1664 C C . PHE A 1 225 ? 45.717 -13.595 -25.304 1.00 31.70 225 PHE A C 1
ATOM 1666 O O . PHE A 1 225 ? 46.364 -13.853 -24.287 1.00 31.70 225 PHE A O 1
ATOM 1673 N N . ASP A 1 226 ? 44.923 -14.479 -25.903 1.00 27.12 226 ASP A N 1
ATOM 1674 C CA . ASP A 1 226 ? 45.015 -15.918 -25.670 1.00 27.12 226 ASP A CA 1
ATOM 1675 C C . ASP A 1 226 ? 46.398 -16.387 -26.158 1.00 27.12 226 ASP A C 1
ATOM 1677 O O . ASP A 1 226 ? 46.601 -16.796 -27.301 1.00 27.12 226 ASP A O 1
ATOM 1681 N N . CYS A 1 227 ? 47.404 -16.270 -25.292 1.00 25.31 227 CYS A N 1
ATOM 1682 C CA . CYS A 1 227 ? 48.703 -16.894 -25.490 1.00 25.31 227 CYS A CA 1
ATOM 1683 C C . CYS A 1 227 ? 48.589 -18.376 -25.123 1.00 25.31 227 CYS A C 1
ATOM 1685 O O . CYS A 1 227 ? 49.000 -18.798 -24.040 1.00 25.31 227 CYS A O 1
ATOM 1687 N N . ILE A 1 228 ? 48.068 -19.192 -26.039 1.00 30.72 228 ILE A N 1
ATOM 1688 C CA . ILE A 1 228 ? 48.311 -20.634 -25.988 1.00 30.72 228 ILE A CA 1
ATOM 1689 C C . ILE A 1 228 ? 49.674 -20.903 -26.635 1.00 30.72 228 ILE A C 1
ATOM 1691 O O . ILE A 1 228 ? 49.809 -20.910 -27.852 1.00 30.72 228 ILE A O 1
ATOM 1695 N N . GLY A 1 229 ? 50.667 -21.187 -25.789 1.00 31.48 229 GLY A N 1
ATOM 1696 C CA . GLY A 1 229 ? 51.760 -22.100 -26.132 1.00 31.48 229 GLY A CA 1
ATOM 1697 C C . GLY A 1 229 ? 53.072 -21.491 -26.636 1.00 31.48 229 GLY A C 1
ATOM 1698 O O . GLY A 1 229 ? 53.252 -21.274 -27.823 1.00 31.48 229 GLY A O 1
ATOM 1699 N N . GLN A 1 230 ? 54.026 -21.404 -25.701 1.00 34.97 230 GLN A N 1
ATOM 1700 C CA . GLN A 1 230 ? 55.478 -21.594 -25.867 1.00 34.97 230 GLN A CA 1
ATOM 1701 C C . GLN A 1 230 ? 56.249 -20.651 -26.816 1.00 34.97 230 GLN A C 1
ATOM 1703 O O . GLN A 1 230 ? 56.301 -20.864 -28.018 1.00 34.97 230 GLN A O 1
ATOM 1708 N N . CYS A 1 231 ? 56.993 -19.697 -26.237 1.00 29.14 231 CYS A N 1
ATOM 1709 C CA . CYS A 1 231 ? 58.469 -19.734 -26.175 1.00 29.14 231 CYS A CA 1
ATOM 1710 C C . CYS A 1 231 ? 59.062 -18.430 -25.592 1.00 29.14 231 CYS A C 1
ATOM 1712 O O . CYS A 1 231 ? 58.866 -17.352 -26.130 1.00 29.14 231 CYS A O 1
ATOM 1714 N N . GLY A 1 232 ? 59.839 -18.573 -24.510 1.00 37.84 232 GLY A N 1
ATOM 1715 C CA . GLY A 1 232 ? 61.136 -17.909 -24.291 1.00 37.84 232 GLY A CA 1
ATOM 1716 C C . GLY A 1 232 ? 61.258 -16.375 -24.295 1.00 37.84 232 GLY A C 1
ATOM 1717 O O . GLY A 1 232 ? 61.481 -15.772 -25.332 1.00 37.84 232 GLY A O 1
ATOM 1718 N N . LEU A 1 233 ? 61.312 -15.799 -23.087 1.00 45.72 233 LEU A N 1
ATOM 1719 C CA . LEU A 1 233 ? 62.243 -14.741 -22.644 1.00 45.72 233 LEU A CA 1
ATOM 1720 C C . LEU A 1 233 ? 62.582 -13.586 -23.620 1.00 45.72 233 LEU A C 1
ATOM 1722 O O . LEU A 1 233 ? 63.624 -13.620 -24.265 1.00 45.72 233 LEU A O 1
ATOM 1726 N N . THR A 1 234 ? 61.807 -12.493 -23.604 1.00 32.72 234 THR A N 1
ATOM 1727 C CA . THR A 1 234 ? 62.281 -11.084 -23.477 1.00 32.72 234 THR A CA 1
ATOM 1728 C C . THR A 1 234 ? 61.083 -10.111 -23.482 1.00 32.72 234 THR A C 1
ATOM 1730 O O . THR A 1 234 ? 60.117 -10.368 -24.195 1.00 32.72 234 THR A O 1
ATOM 1733 N N . PRO A 1 235 ? 61.086 -8.997 -22.718 1.00 36.16 235 PRO A N 1
ATOM 1734 C CA . PRO A 1 235 ? 60.018 -8.000 -22.797 1.00 36.16 235 PRO A CA 1
ATOM 1735 C C . PRO A 1 235 ? 60.201 -7.135 -24.053 1.00 36.16 235 PRO A C 1
ATOM 1737 O O . PRO A 1 235 ? 61.253 -6.518 -24.224 1.00 36.16 235 PRO A O 1
ATOM 1740 N N . CYS A 1 236 ? 59.189 -7.053 -24.922 1.00 28.14 236 CYS A N 1
ATOM 1741 C CA . CYS A 1 236 ? 59.191 -6.101 -26.034 1.00 28.14 236 CYS A CA 1
ATOM 1742 C C . CYS A 1 236 ? 59.125 -4.661 -25.497 1.00 28.14 236 CYS A C 1
ATOM 1744 O O . CYS A 1 236 ? 58.161 -4.277 -24.833 1.00 28.14 236 CYS A O 1
ATOM 1746 N N . ALA A 1 237 ? 60.154 -3.867 -25.796 1.00 34.78 237 ALA A N 1
ATOM 1747 C CA . ALA A 1 237 ? 60.149 -2.419 -25.636 1.00 34.78 237 ALA A CA 1
ATOM 1748 C C . ALA A 1 237 ? 59.362 -1.761 -26.788 1.00 34.78 237 ALA A C 1
ATOM 1750 O O . ALA A 1 237 ? 59.499 -2.186 -27.929 1.00 34.78 237 ALA A O 1
ATOM 1751 N N . ASP A 1 238 ? 58.556 -0.749 -26.446 1.00 34.84 238 ASP A N 1
ATOM 1752 C CA . ASP A 1 238 ? 57.855 0.243 -27.291 1.00 34.84 238 ASP A CA 1
ATOM 1753 C C . ASP A 1 238 ? 57.350 -0.211 -28.691 1.00 34.84 238 ASP A C 1
ATOM 1755 O O . ASP A 1 238 ? 58.129 -0.319 -29.639 1.00 34.84 238 ASP A O 1
ATOM 1759 N N . PRO A 1 239 ? 56.027 -0.389 -28.895 1.00 36.59 239 PRO A N 1
ATOM 1760 C CA . PRO A 1 239 ? 55.486 -0.938 -30.138 1.00 36.59 239 PRO A CA 1
ATOM 1761 C C . PRO A 1 239 ? 55.358 0.069 -31.296 1.00 36.59 239 PRO A C 1
ATOM 1763 O O . PRO A 1 239 ? 54.789 -0.278 -32.329 1.00 36.59 239 PRO A O 1
ATOM 1766 N N . ARG A 1 240 ? 55.845 1.314 -31.186 1.00 38.50 240 ARG A N 1
ATOM 1767 C CA . ARG A 1 240 ? 55.587 2.331 -32.229 1.00 38.50 240 ARG A CA 1
ATOM 1768 C C . ARG A 1 240 ? 56.566 2.385 -33.405 1.00 38.50 240 ARG A C 1
ATOM 1770 O O . ARG A 1 240 ? 56.301 3.144 -34.333 1.00 38.50 240 ARG A O 1
ATOM 1777 N N . THR A 1 241 ? 57.643 1.600 -33.437 1.00 37.97 241 THR A N 1
ATOM 1778 C CA . THR A 1 241 ? 58.682 1.774 -34.482 1.00 37.97 241 THR A CA 1
ATOM 1779 C C . THR A 1 241 ? 59.193 0.510 -35.178 1.00 37.97 241 THR A C 1
ATOM 1781 O O . THR A 1 241 ? 60.072 0.627 -36.028 1.00 37.97 241 THR A O 1
ATOM 1784 N N . ALA A 1 242 ? 58.637 -0.681 -34.933 1.00 35.72 242 ALA A N 1
ATOM 1785 C CA . ALA A 1 242 ? 59.186 -1.912 -35.517 1.00 35.72 242 ALA A CA 1
ATOM 1786 C C . ALA A 1 242 ? 58.132 -2.905 -36.041 1.00 35.72 242 ALA A C 1
ATOM 1788 O O . ALA A 1 242 ? 58.048 -4.032 -35.568 1.00 35.72 242 ALA A O 1
ATOM 1789 N N . CYS A 1 243 ? 57.358 -2.515 -37.059 1.00 31.31 243 CYS A N 1
ATOM 1790 C CA . CYS A 1 243 ? 56.818 -3.473 -38.037 1.00 31.31 243 CYS A CA 1
ATOM 1791 C C . CYS A 1 243 ? 56.351 -2.763 -39.323 1.00 31.31 243 CYS A C 1
ATOM 1793 O O . CYS A 1 243 ? 55.206 -2.322 -39.399 1.00 31.31 243 CYS A O 1
ATOM 1795 N N . PRO A 1 244 ? 57.202 -2.655 -40.364 1.00 33.34 244 PRO A N 1
ATOM 1796 C CA . PRO A 1 244 ? 56.811 -2.101 -41.664 1.00 33.34 244 PRO A CA 1
ATOM 1797 C C . PRO A 1 244 ? 55.974 -3.076 -42.514 1.00 33.34 244 PRO A C 1
ATOM 1799 O O . PRO A 1 244 ? 55.578 -2.735 -43.624 1.00 33.34 244 PRO A O 1
ATOM 1802 N N . THR A 1 245 ? 55.722 -4.295 -42.028 1.00 32.62 245 THR A N 1
ATOM 1803 C CA . THR A 1 245 ? 55.066 -5.376 -42.779 1.00 32.62 245 THR A CA 1
ATOM 1804 C C . THR A 1 245 ? 54.018 -6.119 -41.950 1.00 32.62 245 THR A C 1
ATOM 1806 O O . THR A 1 245 ? 53.878 -7.332 -42.051 1.00 32.62 245 THR A O 1
ATOM 1809 N N . CYS A 1 246 ? 53.204 -5.398 -41.180 1.00 30.89 246 CYS A N 1
ATOM 1810 C CA . CYS A 1 246 ? 51.872 -5.907 -40.851 1.00 30.89 246 CYS A CA 1
ATOM 1811 C C . CYS A 1 246 ? 50.952 -5.610 -42.040 1.00 30.89 246 CYS A C 1
ATOM 1813 O O . CYS A 1 246 ? 50.210 -4.631 -42.047 1.00 30.89 246 CYS A O 1
ATOM 1815 N N . VAL A 1 247 ? 51.053 -6.427 -43.091 1.00 28.59 247 VAL A N 1
ATOM 1816 C CA . VAL A 1 247 ? 50.024 -6.463 -44.132 1.00 28.59 247 VAL A CA 1
ATOM 1817 C C . VAL A 1 247 ? 48.757 -6.945 -43.434 1.00 28.59 247 VAL A C 1
ATOM 1819 O O . VAL A 1 247 ? 48.765 -8.026 -42.845 1.00 28.59 247 VAL A O 1
ATOM 1822 N N . ALA A 1 248 ? 47.706 -6.121 -43.435 1.00 30.83 248 ALA A N 1
ATOM 1823 C CA . ALA A 1 248 ? 46.398 -6.511 -42.928 1.00 30.83 248 ALA A CA 1
ATOM 1824 C C . ALA A 1 248 ? 46.052 -7.887 -43.502 1.00 30.83 248 ALA A C 1
ATOM 1826 O O . ALA A 1 248 ? 46.035 -8.045 -44.723 1.00 30.83 248 ALA A O 1
ATOM 1827 N N . ALA A 1 249 ? 45.840 -8.883 -42.639 1.00 26.00 249 ALA A N 1
ATOM 1828 C CA . ALA A 1 249 ? 45.409 -10.194 -43.091 1.00 26.00 249 ALA A CA 1
ATOM 1829 C C . ALA A 1 249 ? 44.081 -10.013 -43.850 1.00 26.00 249 ALA A C 1
ATOM 1831 O O . ALA A 1 249 ? 43.092 -9.582 -43.245 1.00 26.00 249 ALA A O 1
ATOM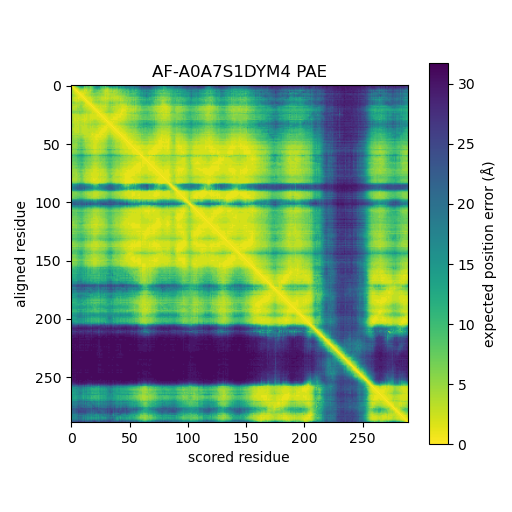 1832 N N . PRO A 1 250 ? 44.026 -10.297 -45.163 1.00 30.92 250 PRO A N 1
ATOM 1833 C CA . PRO A 1 250 ? 42.769 -10.312 -45.879 1.00 30.92 250 PRO A CA 1
ATOM 1834 C C . PRO A 1 250 ? 42.093 -11.629 -45.493 1.00 30.92 250 PRO A C 1
ATOM 1836 O O . PRO A 1 250 ? 42.536 -12.688 -45.928 1.00 30.92 250 PRO A O 1
ATOM 1839 N N . ASN A 1 251 ? 41.075 -11.533 -44.632 1.00 29.41 251 ASN A N 1
ATOM 1840 C CA . ASN A 1 251 ? 40.240 -12.602 -44.048 1.00 29.41 251 ASN A CA 1
ATOM 1841 C C . ASN A 1 251 ? 40.451 -12.835 -42.543 1.00 29.41 251 ASN A C 1
ATOM 1843 O O . ASN A 1 251 ? 40.803 -13.929 -42.113 1.00 29.41 251 ASN A O 1
ATOM 1847 N N . ALA A 1 252 ? 40.102 -11.840 -41.726 1.00 28.16 252 ALA A N 1
ATOM 1848 C CA . ALA A 1 252 ? 39.500 -12.103 -40.416 1.00 28.16 252 ALA A CA 1
ATOM 1849 C C . ALA A 1 252 ? 37.966 -12.055 -40.560 1.00 28.16 252 ALA A C 1
ATOM 1851 O O . ALA A 1 252 ? 37.286 -11.162 -40.063 1.00 28.16 252 ALA A O 1
ATOM 1852 N N . THR A 1 253 ? 37.416 -12.989 -41.333 1.00 31.73 253 THR A N 1
ATOM 1853 C CA . THR A 1 253 ? 35.981 -13.289 -41.334 1.00 31.73 253 THR A CA 1
ATOM 1854 C C . THR A 1 253 ? 35.614 -13.977 -40.013 1.00 31.73 253 THR A C 1
ATOM 1856 O O . THR A 1 253 ? 36.313 -14.898 -39.608 1.00 31.73 253 THR A O 1
ATOM 1859 N N . THR A 1 254 ? 34.507 -13.531 -39.399 1.00 31.78 254 THR A N 1
ATOM 1860 C CA . THR A 1 254 ? 33.768 -14.107 -38.246 1.00 31.78 254 THR A CA 1
ATOM 1861 C C . THR A 1 254 ? 34.260 -13.837 -36.813 1.00 31.78 254 THR A C 1
ATOM 1863 O O . THR A 1 254 ? 34.279 -14.748 -35.988 1.00 31.78 254 THR A O 1
ATOM 1866 N N . GLY A 1 255 ? 34.578 -12.590 -36.455 1.00 36.50 255 GLY A N 1
ATOM 1867 C CA . GLY A 1 255 ? 34.648 -12.177 -35.045 1.00 36.50 255 GLY A CA 1
ATOM 1868 C C . GLY A 1 255 ? 33.423 -11.350 -34.659 1.00 36.50 255 GLY A C 1
ATOM 1869 O O . GLY A 1 255 ? 33.331 -10.201 -35.068 1.00 36.50 255 GLY A O 1
ATOM 1870 N N . SER A 1 256 ? 32.473 -11.887 -33.886 1.00 46.16 256 SER A N 1
ATOM 1871 C CA . SER A 1 256 ? 31.454 -11.043 -33.248 1.00 46.16 256 SER A CA 1
ATOM 1872 C C . SER A 1 256 ? 32.130 -10.275 -32.117 1.00 46.16 256 SER A C 1
ATOM 1874 O O . SER A 1 256 ? 32.323 -10.809 -31.024 1.00 46.16 256 SER A O 1
ATOM 1876 N N . SER A 1 257 ? 32.562 -9.048 -32.357 1.00 61.06 257 SER A N 1
ATOM 1877 C CA . SER A 1 257 ? 33.078 -8.238 -31.262 1.00 61.06 257 SER A CA 1
ATOM 1878 C C . SER A 1 257 ? 31.919 -7.764 -30.384 1.00 61.06 257 SER A C 1
ATOM 1880 O O . SER A 1 257 ? 30.827 -7.435 -30.853 1.00 61.06 257 SER A O 1
ATOM 1882 N N . ALA A 1 258 ? 32.147 -7.839 -29.079 1.00 65.56 258 ALA A N 1
ATOM 1883 C CA . ALA A 1 258 ? 31.160 -7.582 -28.051 1.00 65.56 258 ALA A CA 1
ATOM 1884 C C . ALA A 1 258 ? 31.654 -6.426 -27.183 1.00 65.56 258 ALA A C 1
ATOM 1886 O O . ALA A 1 258 ? 32.804 -6.409 -26.749 1.00 65.56 258 ALA A O 1
ATOM 1887 N N . SER A 1 259 ? 30.782 -5.461 -26.920 1.00 79.56 259 SER A N 1
ATOM 1888 C CA . SER A 1 259 ? 31.064 -4.299 -26.076 1.00 79.56 259 SER A CA 1
ATOM 1889 C C . SER A 1 259 ? 30.395 -4.498 -24.720 1.00 79.56 259 SER A C 1
ATOM 1891 O O . SER A 1 259 ? 29.258 -4.957 -24.665 1.00 79.56 259 SER A O 1
ATOM 1893 N N . ARG A 1 260 ? 31.085 -4.197 -23.614 1.00 83.94 260 ARG A N 1
ATOM 1894 C CA . ARG A 1 260 ? 30.606 -4.505 -22.258 1.00 83.94 260 ARG A CA 1
ATOM 1895 C C . ARG A 1 260 ? 30.644 -3.278 -21.362 1.00 83.94 260 ARG A C 1
ATOM 1897 O O . ARG A 1 260 ? 31.655 -2.586 -21.303 1.00 83.94 260 ARG A O 1
ATOM 1904 N N . VAL A 1 261 ? 29.557 -3.038 -20.635 1.00 83.56 261 VAL A N 1
ATOM 1905 C CA . VAL A 1 261 ? 29.441 -1.944 -19.666 1.00 83.56 261 VAL A CA 1
ATOM 1906 C C . VAL A 1 261 ? 28.716 -2.449 -18.421 1.00 83.56 261 VAL A C 1
ATOM 1908 O O . VAL A 1 261 ? 27.723 -3.169 -18.518 1.00 83.56 261 VAL A O 1
ATOM 1911 N N . PHE A 1 262 ? 29.206 -2.062 -17.244 1.00 86.88 262 PHE A N 1
ATOM 1912 C CA . PHE A 1 262 ? 28.491 -2.279 -15.990 1.00 86.88 262 PHE A CA 1
ATOM 1913 C C . PHE A 1 262 ? 27.382 -1.244 -15.808 1.00 86.88 262 PHE A C 1
ATOM 1915 O O . PHE A 1 262 ? 27.559 -0.063 -16.115 1.00 86.88 262 PHE A O 1
ATOM 1922 N N . THR A 1 263 ? 26.242 -1.670 -15.275 1.00 89.44 263 THR A N 1
ATOM 1923 C CA . THR A 1 263 ? 25.150 -0.752 -14.947 1.00 89.44 263 THR A CA 1
ATOM 1924 C C . THR A 1 263 ? 25.532 0.185 -13.807 1.00 89.44 263 THR A C 1
ATOM 1926 O O . THR A 1 263 ? 26.108 -0.242 -12.807 1.00 89.44 263 THR A O 1
ATOM 1929 N N . SER A 1 264 ? 25.116 1.444 -13.908 1.00 89.81 264 SER A N 1
ATOM 1930 C CA . SER A 1 264 ? 25.078 2.383 -12.787 1.00 89.81 264 SER A CA 1
ATOM 1931 C C . SER A 1 264 ? 23.623 2.754 -12.529 1.00 89.81 264 SER A C 1
ATOM 1933 O O . SER A 1 264 ? 22.921 3.138 -13.465 1.00 89.81 264 SER A O 1
ATOM 1935 N N . ALA A 1 265 ? 23.158 2.570 -11.290 1.00 87.94 265 ALA A N 1
ATOM 1936 C CA . ALA A 1 265 ? 21.752 2.734 -10.913 1.00 87.94 265 ALA A CA 1
ATOM 1937 C C . ALA A 1 265 ? 20.788 2.014 -11.882 1.00 87.94 265 ALA A C 1
ATOM 1939 O O . ALA A 1 265 ? 19.821 2.605 -12.348 1.00 87.94 265 ALA A O 1
ATOM 1940 N N . GLY A 1 266 ? 21.093 0.765 -12.258 1.00 89.12 266 GLY A N 1
ATOM 1941 C CA . GLY A 1 266 ? 20.253 -0.031 -13.167 1.00 89.12 266 GLY A CA 1
ATOM 1942 C C . GLY A 1 266 ? 20.357 0.287 -14.657 1.00 89.12 266 GLY A C 1
ATOM 1943 O O . GLY A 1 266 ? 19.658 -0.335 -15.454 1.00 89.12 266 GLY A O 1
ATOM 1944 N N . ILE A 1 267 ? 21.207 1.235 -15.065 1.00 92.69 267 ILE A N 1
ATOM 1945 C CA . ILE A 1 267 ? 21.339 1.642 -16.470 1.00 92.69 267 ILE A CA 1
ATOM 1946 C C . ILE A 1 267 ? 22.750 1.349 -16.974 1.00 92.69 267 ILE A C 1
ATOM 1948 O O . ILE A 1 267 ? 23.734 1.876 -16.454 1.00 92.69 267 ILE A O 1
ATOM 1952 N N . ALA A 1 268 ? 22.857 0.552 -18.034 1.00 91.44 268 ALA A N 1
ATOM 1953 C CA . ALA A 1 268 ? 24.069 0.428 -18.832 1.00 91.44 268 ALA A CA 1
ATOM 1954 C C . ALA A 1 268 ? 24.069 1.514 -19.914 1.00 91.44 268 ALA A C 1
ATOM 1956 O O . ALA A 1 268 ? 23.179 1.564 -20.768 1.00 91.44 268 ALA A O 1
ATOM 1957 N N . THR A 1 269 ? 25.066 2.398 -19.861 1.00 90.44 269 THR A N 1
ATOM 1958 C CA . THR A 1 269 ? 25.223 3.504 -20.813 1.00 90.44 269 THR A CA 1
ATOM 1959 C C . THR A 1 269 ? 26.430 3.245 -21.699 1.00 90.44 269 THR A C 1
ATOM 1961 O O . THR A 1 269 ? 27.570 3.321 -21.244 1.00 90.44 269 THR A O 1
ATOM 1964 N N . PHE A 1 270 ? 26.178 2.971 -22.974 1.00 87.00 270 PHE A N 1
ATOM 1965 C CA . PHE A 1 270 ? 27.226 2.929 -23.984 1.00 87.00 270 PHE A CA 1
ATOM 1966 C C . PHE A 1 270 ? 27.477 4.359 -24.468 1.00 87.00 270 PHE A C 1
ATOM 1968 O O . PHE A 1 270 ? 26.551 5.162 -24.547 1.00 87.00 270 PHE A O 1
ATOM 1975 N N . THR A 1 271 ? 28.730 4.709 -24.741 1.00 85.50 271 THR A N 1
ATOM 1976 C CA . THR A 1 271 ? 29.103 6.075 -25.159 1.00 85.50 271 THR A CA 1
ATOM 1977 C C . THR A 1 271 ? 29.914 6.111 -26.448 1.00 85.50 271 THR A C 1
ATOM 1979 O O . THR A 1 271 ? 30.032 7.168 -27.059 1.00 85.50 271 THR A O 1
ATOM 1982 N N . GLN A 1 272 ? 30.475 4.974 -26.858 1.00 82.56 272 GLN A N 1
ATOM 1983 C CA . GLN A 1 272 ? 31.457 4.874 -27.940 1.00 82.56 272 GLN A CA 1
ATOM 1984 C C . GLN A 1 272 ? 31.254 3.612 -28.784 1.00 82.56 272 GLN A C 1
ATOM 1986 O O . GLN A 1 272 ? 32.206 3.050 -29.316 1.00 82.56 272 GLN A O 1
ATOM 1991 N N . LEU A 1 273 ? 30.014 3.132 -28.882 1.00 82.44 273 LEU A N 1
ATOM 1992 C CA . LEU A 1 273 ? 29.682 2.033 -29.775 1.00 82.44 273 LEU A CA 1
ATOM 1993 C C . LEU A 1 273 ? 29.858 2.506 -31.226 1.00 82.44 273 LEU A C 1
ATOM 1995 O O . LEU A 1 273 ? 29.332 3.565 -31.588 1.00 82.44 273 LEU A O 1
ATOM 1999 N N . ALA A 1 274 ? 30.577 1.732 -32.035 1.00 80.19 274 ALA A N 1
ATOM 2000 C CA . ALA A 1 274 ? 30.770 1.942 -33.467 1.00 80.19 274 ALA A CA 1
ATOM 2001 C C . ALA A 1 274 ? 30.518 0.639 -34.238 1.00 80.19 274 ALA A C 1
ATOM 2003 O O . ALA A 1 274 ? 30.731 -0.458 -33.717 1.00 80.19 274 ALA A O 1
ATOM 2004 N N . VAL A 1 275 ? 30.078 0.771 -35.491 1.00 76.50 275 VAL A N 1
ATOM 2005 C CA . VAL A 1 275 ? 30.016 -0.339 -36.452 1.00 76.50 275 VAL A CA 1
ATOM 2006 C C . VAL A 1 275 ? 31.108 -0.100 -37.486 1.00 76.50 275 VAL A C 1
ATOM 2008 O O . VAL A 1 275 ? 31.170 0.965 -38.100 1.00 76.50 275 VAL A O 1
ATOM 2011 N N . GLU A 1 276 ? 32.006 -1.065 -37.656 1.00 73.94 276 GLU A N 1
ATOM 2012 C CA . GLU A 1 276 ? 33.213 -0.853 -38.467 1.00 73.94 276 GLU A CA 1
ATOM 2013 C C . GLU A 1 276 ? 32.988 -0.992 -39.970 1.00 73.94 276 GLU A C 1
ATOM 2015 O O . GLU A 1 276 ? 33.748 -0.439 -40.762 1.00 73.94 276 GLU A O 1
ATOM 2020 N N . PHE A 1 277 ? 31.924 -1.684 -40.370 1.00 72.25 277 PHE A N 1
ATOM 2021 C CA . PHE A 1 277 ? 31.642 -1.990 -41.767 1.00 72.25 277 PHE A CA 1
ATOM 2022 C C . PHE A 1 277 ? 30.327 -1.359 -42.221 1.00 72.25 277 PHE A C 1
ATOM 2024 O O . PHE A 1 277 ? 29.362 -1.267 -41.464 1.00 72.25 277 PHE A O 1
ATOM 2031 N N . ALA A 1 278 ? 30.299 -0.907 -43.475 1.00 70.38 278 ALA A N 1
ATOM 2032 C CA . ALA A 1 278 ? 29.079 -0.411 -44.097 1.00 70.38 278 ALA A CA 1
ATOM 2033 C C . ALA A 1 278 ? 28.10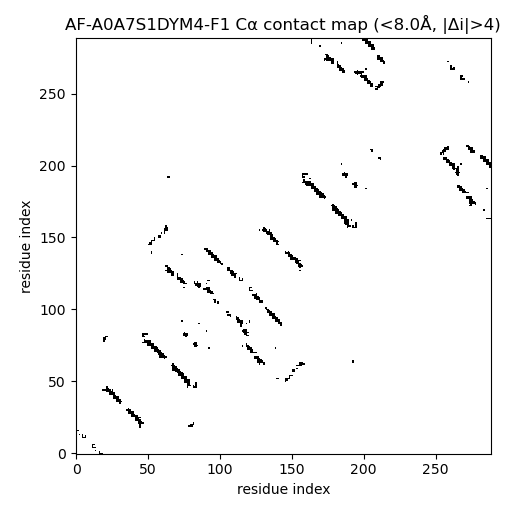0 -1.565 -44.335 1.00 70.38 278 ALA A C 1
ATOM 2035 O O . ALA A 1 278 ? 28.494 -2.643 -44.778 1.00 70.38 278 ALA A O 1
ATOM 2036 N N . GLY A 1 279 ? 26.817 -1.308 -44.107 1.00 69.69 279 GLY A N 1
ATOM 2037 C CA . GLY A 1 279 ? 25.754 -2.276 -44.331 1.00 69.69 279 GLY A CA 1
ATOM 2038 C C . GLY A 1 279 ? 24.409 -1.750 -43.847 1.00 69.69 279 GLY A C 1
ATOM 2039 O O . GLY A 1 279 ? 24.330 -0.713 -43.187 1.00 69.69 279 GLY A O 1
ATOM 2040 N N . GLU A 1 280 ? 23.349 -2.480 -44.173 1.00 70.44 280 GLU A N 1
ATOM 2041 C CA . GLU A 1 280 ? 21.978 -2.147 -43.789 1.00 70.44 280 GLU A CA 1
ATOM 2042 C C . GLU A 1 280 ? 21.368 -3.254 -42.922 1.00 70.44 280 GLU A C 1
ATOM 2044 O O . GLU A 1 280 ? 21.722 -4.431 -43.025 1.00 70.44 280 GLU A O 1
ATOM 2049 N N . GLY A 1 281 ? 20.424 -2.878 -42.056 1.00 69.44 281 GLY A N 1
ATOM 2050 C CA . GLY A 1 281 ? 19.684 -3.834 -41.229 1.00 69.44 281 GLY A CA 1
ATOM 2051 C C . GLY A 1 281 ? 20.484 -4.448 -40.074 1.00 69.44 281 GLY A C 1
ATOM 2052 O O . GLY A 1 281 ? 20.126 -5.529 -39.599 1.00 69.44 281 GLY A O 1
ATOM 2053 N N . TYR A 1 282 ? 21.552 -3.790 -39.612 1.00 73.69 282 TYR A N 1
ATOM 2054 C CA . TYR A 1 282 ? 22.243 -4.186 -38.385 1.00 73.69 282 TYR A CA 1
ATOM 2055 C C . TYR A 1 282 ? 21.299 -4.134 -37.183 1.00 73.69 282 TYR A C 1
ATOM 2057 O O . TYR A 1 282 ? 20.551 -3.175 -37.000 1.00 73.69 282 TYR A O 1
ATOM 2065 N N . THR A 1 283 ? 21.359 -5.162 -36.338 1.00 75.81 283 THR A N 1
ATOM 2066 C CA . THR A 1 283 ? 20.638 -5.197 -35.062 1.00 75.81 283 THR A CA 1
ATOM 2067 C C . THR A 1 283 ? 21.641 -5.373 -33.935 1.00 75.81 283 THR A C 1
ATOM 2069 O O . THR A 1 283 ? 22.443 -6.303 -33.963 1.00 75.81 283 THR A O 1
ATOM 2072 N N . VAL A 1 284 ? 21.590 -4.502 -32.927 1.00 80.12 284 VAL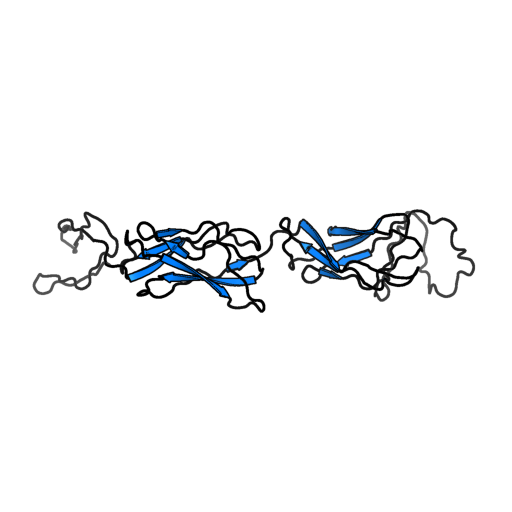 A N 1
ATOM 2073 C CA . VAL A 1 284 ? 22.379 -4.674 -31.701 1.00 80.12 284 VAL A CA 1
ATOM 2074 C C . VAL A 1 284 ? 21.548 -5.473 -30.703 1.00 80.12 284 VAL A C 1
ATOM 2076 O O . VAL A 1 284 ? 20.450 -5.063 -30.326 1.00 80.12 284 VAL A O 1
ATOM 2079 N N . ARG A 1 285 ? 22.064 -6.626 -30.281 1.00 84.06 285 ARG A N 1
ATOM 2080 C CA . ARG A 1 285 ? 21.474 -7.468 -29.240 1.00 84.06 285 ARG A CA 1
ATOM 2081 C C . ARG A 1 285 ? 22.200 -7.234 -27.923 1.00 84.06 285 ARG A C 1
ATOM 2083 O O . ARG A 1 285 ? 23.423 -7.320 -27.867 1.00 84.06 285 ARG A O 1
ATOM 2090 N N . PHE A 1 286 ? 21.434 -7.024 -26.860 1.00 85.88 286 PHE A N 1
ATOM 2091 C CA . PHE A 1 286 ? 21.962 -6.880 -25.509 1.00 85.88 286 PHE A CA 1
ATOM 2092 C C . PHE A 1 286 ? 21.711 -8.148 -24.695 1.00 85.88 286 PHE A C 1
ATOM 2094 O O . PHE A 1 286 ? 20.619 -8.713 -24.744 1.00 85.88 286 PHE A O 1
ATOM 2101 N N . THR A 1 287 ? 22.722 -8.589 -23.958 1.00 85.19 287 THR A N 1
ATOM 2102 C CA . THR A 1 287 ? 22.662 -9.724 -23.026 1.00 85.19 287 THR A CA 1
ATOM 2103 C C . THR A 1 287 ? 23.280 -9.319 -21.694 1.00 85.19 287 THR A C 1
ATOM 2105 O O . THR A 1 287 ? 24.132 -8.433 -21.668 1.00 85.19 287 THR A O 1
ATOM 2108 N N . SER A 1 288 ? 22.894 -9.961 -20.593 1.00 82.69 288 SER A N 1
ATOM 2109 C CA . SER A 1 288 ? 23.519 -9.753 -19.280 1.00 82.69 288 SER A CA 1
ATOM 2110 C C . SER A 1 288 ? 24.044 -11.056 -18.690 1.00 82.69 288 SER A C 1
ATOM 2112 O O . SER A 1 288 ? 23.503 -12.122 -18.987 1.00 82.69 288 SER A O 1
ATOM 2114 N N . SER A 1 289 ? 25.066 -10.948 -17.843 1.00 71.31 289 SER A N 1
ATOM 2115 C CA . SER A 1 289 ? 25.606 -12.022 -16.997 1.00 71.31 289 SER A CA 1
ATOM 2116 C C . SER A 1 289 ? 25.816 -11.527 -15.577 1.00 71.31 289 SER A C 1
ATOM 2118 O O . SER A 1 289 ? 26.247 -10.353 -15.459 1.00 71.31 289 SER A O 1
#